Protein AF-A0A842TI30-F1 (afdb_monomer)

Nearest PDB structures (foldseek):
  2cfh-assembly1_C  TM=6.854E-01  e=1.212E-03  Homo sapiens
  7vo0-assembly1_H  TM=8.167E-01  e=9.517E-02  Streptomyces coelicolor A3(2)
  4rb2-assembly1_C  TM=7.728E-01  e=4.227E-01  Magnetospirillum gryphiswaldense MSR-1 v2
  5fd6-assembly2_C  TM=8.115E-01  e=6.223E-01  Rhizobium leguminosarum bv. viciae
  1ku9-assembly1_B  TM=4.915E-01  e=2.433E-01  Methanocaldococcus jannaschii

Secondary structure (DSSP,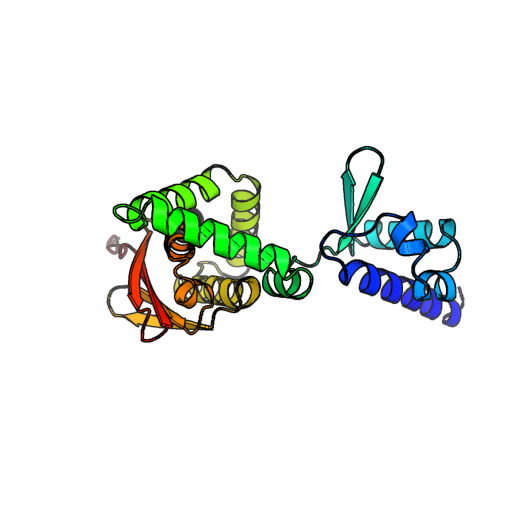 8-state):
--HHHHHHHHHHHHHHHHHHHH-TT-EEHHHHHTSHHHHHHT-SHHHHHHHHHHHHHTTSEEEEEETTEEEEEESSPPPHHHHHHH-HHHHHHHHHHHHHHHHHTTTTHHHHHHHHHHHHHHH-HHHHHHHHHHHHHHHHH-SS--HHHHHHHHHHHHHHHH--EEEEEEETTTEEEEEEES-HHHHTT-THHHHHHHHHHHHHHHHHHTS-EEEEEEEEETTTTEEEEEEEE--------

pLDDT: mean 86.3, std 11.48, range [35.22, 97.06]

Structure (mmCIF, N/CA/C/O backbone):
data_AF-A0A842TI30-F1
#
_entry.id   AF-A0A842TI30-F1
#
loop_
_atom_site.group_PDB
_atom_site.id
_atom_site.type_symbol
_atom_site.label_atom_id
_atom_site.label_alt_id
_atom_site.label_comp_id
_atom_site.label_asym_id
_atom_site.label_entity_id
_atom_site.label_seq_id
_atom_site.pdbx_PDB_ins_code
_atom_site.Cartn_x
_atom_site.Cartn_y
_atom_site.Cartn_z
_atom_site.occupancy
_atom_site.B_iso_or_equiv
_atom_site.auth_seq_id
_atom_site.auth_comp_id
_atom_site.auth_asym_id
_atom_site.auth_atom_id
_atom_site.pdbx_PDB_model_num
ATOM 1 N N . MET A 1 1 ? -34.322 15.553 24.702 1.00 50.91 1 MET A N 1
ATOM 2 C CA . MET A 1 1 ? -32.843 15.581 24.757 1.00 50.91 1 MET A CA 1
ATOM 3 C C . MET A 1 1 ? -32.436 17.029 24.600 1.00 50.91 1 MET A C 1
ATOM 5 O O . MET A 1 1 ? -32.850 17.622 23.614 1.00 50.91 1 MET A O 1
ATOM 9 N N . ASN A 1 2 ? -31.732 17.594 25.582 1.00 49.22 2 ASN A N 1
ATOM 10 C CA . ASN A 1 2 ? -31.226 18.966 25.505 1.00 49.22 2 ASN A CA 1
ATOM 11 C C . ASN A 1 2 ? -30.125 19.058 24.440 1.00 49.22 2 ASN A C 1
ATOM 13 O O . ASN A 1 2 ? -29.318 18.136 24.310 1.00 49.22 2 ASN A O 1
ATOM 17 N N . ASP A 1 3 ? -30.061 20.173 23.710 1.00 60.81 3 ASP A N 1
ATOM 18 C CA . ASP A 1 3 ? -29.031 20.408 22.683 1.00 60.81 3 ASP A CA 1
ATOM 19 C C . ASP A 1 3 ? -27.596 20.358 23.244 1.00 60.81 3 ASP A C 1
ATOM 21 O O . ASP A 1 3 ? -26.667 19.975 22.531 1.00 60.81 3 ASP A O 1
ATOM 25 N N . SER A 1 4 ? -27.416 20.648 24.539 1.00 63.34 4 SER A N 1
ATOM 26 C CA . SER A 1 4 ? -26.136 20.531 25.256 1.00 63.34 4 SER A CA 1
ATOM 27 C C . SER A 1 4 ? -25.644 19.088 25.424 1.00 63.34 4 SER A C 1
ATOM 29 O O . SER A 1 4 ? -24.444 18.826 25.399 1.00 63.34 4 SER A O 1
ATOM 31 N N . ASP A 1 5 ? -26.558 18.128 25.593 1.00 64.12 5 ASP A N 1
ATOM 32 C CA . ASP A 1 5 ? -26.194 16.713 25.761 1.00 64.12 5 ASP A CA 1
ATOM 33 C C . ASP A 1 5 ? -25.788 16.091 24.424 1.00 64.12 5 ASP A C 1
ATOM 35 O O . ASP A 1 5 ? -24.901 15.237 24.361 1.00 64.12 5 ASP A O 1
ATOM 39 N N . LYS A 1 6 ? -26.414 16.565 23.341 1.00 66.94 6 LYS A N 1
ATOM 40 C CA . LYS A 1 6 ? -26.138 16.130 21.971 1.00 66.94 6 LYS A CA 1
ATOM 41 C C . LYS A 1 6 ? -24.715 16.501 21.544 1.00 66.94 6 LYS A C 1
ATOM 43 O O . LYS A 1 6 ? -24.004 15.669 20.990 1.00 66.94 6 LYS A O 1
ATOM 48 N N . THR A 1 7 ? -24.275 17.708 21.898 1.00 78.88 7 THR A N 1
ATOM 49 C CA . THR A 1 7 ? -22.920 18.203 21.614 1.00 78.88 7 THR A CA 1
ATOM 50 C C . THR A 1 7 ? -21.851 17.421 22.384 1.00 78.88 7 THR A C 1
ATOM 52 O O . THR A 1 7 ? -20.832 17.040 21.811 1.00 78.88 7 THR A O 1
ATOM 55 N N . LEU A 1 8 ? -22.104 17.078 23.652 1.00 86.50 8 LEU A N 1
ATOM 56 C CA . LEU A 1 8 ? -21.160 16.298 24.460 1.00 86.50 8 LEU A CA 1
ATOM 57 C C . LEU A 1 8 ? -21.022 14.836 23.987 1.00 86.50 8 LEU A C 1
ATOM 59 O O . LEU A 1 8 ? -19.925 14.268 24.026 1.00 86.50 8 LEU A O 1
ATOM 63 N N . GLU A 1 9 ? -22.116 14.190 23.564 1.00 88.88 9 GLU A N 1
ATOM 64 C CA . GLU A 1 9 ? -22.047 12.838 22.986 1.00 88.88 9 GLU A CA 1
ATOM 65 C C . GLU A 1 9 ? -21.271 12.832 21.657 1.00 88.88 9 GLU A C 1
ATOM 67 O O . GLU A 1 9 ? -20.443 11.942 21.436 1.00 88.88 9 GLU A O 1
ATOM 72 N N . GLU A 1 10 ? -21.479 13.841 20.808 1.00 90.56 10 GLU A N 1
ATOM 73 C CA . GLU A 1 10 ? -20.739 14.020 19.553 1.00 90.56 10 GLU A CA 1
ATOM 74 C C . GLU A 1 10 ? -19.236 14.234 19.795 1.00 90.56 10 GLU A C 1
ATOM 76 O O . GLU A 1 10 ? -18.406 13.593 19.143 1.00 90.56 10 GLU A O 1
ATOM 81 N N . GLU A 1 11 ? -18.861 15.043 20.789 1.00 92.00 11 GLU A N 1
ATOM 82 C CA . GLU A 1 11 ? -17.459 15.230 21.179 1.00 92.00 11 GLU A CA 1
ATOM 83 C C . GLU A 1 11 ? -16.799 13.921 21.637 1.00 92.00 11 GLU A C 1
ATOM 85 O O . GLU A 1 11 ? -15.672 13.604 21.234 1.00 92.00 11 GLU A O 1
ATOM 90 N N . LYS A 1 12 ? -17.502 13.117 22.447 1.00 95.12 12 LYS A N 1
ATOM 91 C CA . LYS A 1 12 ? -17.006 11.808 22.907 1.00 95.12 12 LYS A CA 1
ATOM 92 C C . LYS A 1 12 ? -16.804 10.843 21.740 1.00 95.12 12 LYS A C 1
ATOM 94 O O . LYS A 1 12 ? -15.775 10.158 21.690 1.00 95.12 12 LYS A O 1
ATOM 99 N N . LEU A 1 13 ? -17.747 10.806 20.797 1.00 94.75 13 LEU A N 1
ATOM 100 C CA . LEU A 1 13 ? -17.639 10.011 19.571 1.00 94.75 13 LEU A CA 1
ATOM 101 C C . LEU A 1 13 ? -16.4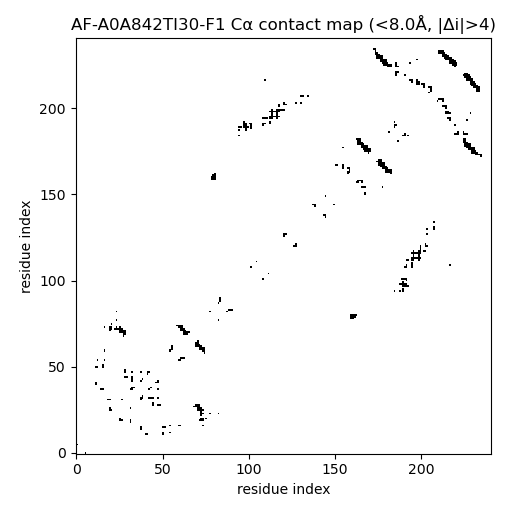33 10.438 18.730 1.00 94.75 13 LEU A C 1
ATOM 103 O O . LEU A 1 13 ? -15.638 9.586 18.323 1.00 94.75 13 LEU A O 1
ATOM 107 N N . GLU A 1 14 ? -16.249 11.741 18.521 1.00 94.25 14 GLU A N 1
ATOM 108 C CA . GLU A 1 14 ? -15.157 12.272 17.705 1.00 94.25 14 GLU A CA 1
ATOM 109 C C . GLU A 1 14 ? -13.785 12.017 18.349 1.00 94.25 14 GLU A C 1
ATOM 111 O O . GLU A 1 14 ? -12.836 11.602 17.674 1.00 94.25 14 GLU A O 1
ATOM 116 N N . ILE A 1 15 ? -13.661 12.178 19.671 1.00 95.06 15 ILE A N 1
ATOM 117 C CA . ILE A 1 15 ? -12.417 11.876 20.394 1.00 95.06 15 ILE A CA 1
ATOM 118 C C . ILE A 1 15 ? -12.076 10.385 20.304 1.00 95.06 15 ILE A C 1
ATOM 120 O O . ILE A 1 15 ? -10.915 10.032 20.052 1.00 95.06 15 ILE A O 1
ATOM 124 N N . LEU A 1 16 ? -13.064 9.503 20.473 1.00 95.38 16 LEU A N 1
ATOM 125 C CA . LEU A 1 16 ? -12.870 8.062 20.343 1.00 95.38 16 LEU A CA 1
ATOM 126 C C . LEU A 1 16 ? -12.454 7.679 18.919 1.00 95.38 16 LEU A C 1
ATOM 128 O O . LEU A 1 16 ? -11.468 6.958 18.738 1.00 95.38 16 LEU A O 1
ATOM 132 N N . LYS A 1 17 ? -13.151 8.213 17.909 1.00 93.44 17 LYS A N 1
ATOM 133 C CA . LYS A 1 17 ? -12.849 8.003 16.488 1.00 93.44 17 LYS A CA 1
ATOM 134 C C . LYS A 1 17 ? -11.420 8.427 16.162 1.00 93.44 17 LYS A C 1
ATOM 136 O O . LYS A 1 17 ? -10.636 7.607 15.680 1.00 93.44 17 LYS A O 1
ATOM 141 N N . ARG A 1 18 ? -11.032 9.661 16.507 1.00 91.25 18 ARG A N 1
ATOM 142 C CA . ARG A 1 18 ? -9.660 10.164 16.311 1.00 91.25 18 ARG A CA 1
ATOM 143 C C . ARG A 1 18 ? -8.620 9.314 17.024 1.00 91.25 18 ARG A C 1
ATOM 145 O O . ARG A 1 18 ? -7.514 9.150 16.517 1.00 91.25 18 ARG A O 1
ATOM 152 N N . THR A 1 19 ? -8.948 8.777 18.196 1.00 93.31 19 THR A N 1
ATOM 153 C CA . THR A 1 19 ? -8.031 7.917 18.949 1.00 93.31 19 THR A CA 1
ATOM 154 C C . THR A 1 19 ? -7.819 6.583 18.238 1.00 93.31 19 THR A C 1
ATOM 156 O O . THR A 1 19 ? -6.674 6.195 18.018 1.00 93.31 19 THR A O 1
ATOM 159 N N . ILE A 1 20 ? -8.889 5.927 17.779 1.00 92.00 20 ILE A N 1
ATOM 160 C CA . ILE A 1 20 ? -8.796 4.682 16.998 1.00 92.00 20 ILE A CA 1
ATOM 161 C C . ILE A 1 20 ? -8.034 4.909 15.678 1.00 92.00 20 ILE A C 1
ATOM 163 O O . ILE A 1 20 ? -7.251 4.060 15.256 1.00 92.00 20 ILE A O 1
ATOM 167 N N . GLU A 1 21 ? -8.188 6.075 15.047 1.00 87.62 21 GLU A N 1
ATOM 168 C CA . GLU A 1 21 ? -7.477 6.455 13.815 1.00 87.62 21 GLU A CA 1
ATOM 169 C C . GLU A 1 21 ? -5.959 6.632 13.965 1.00 87.62 21 GLU A C 1
ATOM 171 O O . GLU A 1 21 ? -5.225 6.610 12.965 1.00 87.62 21 GLU A O 1
ATOM 176 N N . LYS A 1 22 ? -5.463 6.812 15.193 1.00 83.75 22 LYS A N 1
ATOM 177 C CA . LYS A 1 22 ? -4.024 6.948 15.447 1.00 83.75 22 LYS A CA 1
ATOM 178 C C . LYS A 1 22 ? -3.273 5.635 15.289 1.00 83.75 22 LYS A C 1
ATOM 180 O O . LYS A 1 22 ? -2.107 5.696 14.932 1.00 83.75 22 LYS A O 1
ATOM 185 N N . ARG A 1 23 ? -3.914 4.479 15.499 1.00 83.88 23 ARG A N 1
ATOM 186 C CA . ARG A 1 23 ? -3.254 3.169 15.419 1.00 83.88 23 ARG A CA 1
ATOM 187 C C . ARG A 1 23 ? -3.796 2.354 14.242 1.00 83.88 23 ARG A C 1
ATOM 189 O O . ARG A 1 23 ? -4.891 1.803 14.340 1.00 83.88 23 ARG A O 1
ATOM 196 N N . PRO A 1 24 ? -3.028 2.205 13.149 1.00 73.50 24 PRO A N 1
ATOM 197 C CA . PRO A 1 24 ? -3.452 1.470 11.956 1.00 73.50 24 PRO A CA 1
ATOM 198 C C . PRO A 1 24 ? -3.848 0.015 12.228 1.00 73.50 24 PRO A C 1
ATOM 200 O O . PRO A 1 24 ? -4.749 -0.512 11.584 1.00 73.50 24 PRO A O 1
ATOM 203 N N . LEU A 1 25 ? -3.188 -0.625 13.198 1.00 81.69 25 LEU A N 1
ATOM 204 C CA . LEU A 1 25 ? -3.442 -2.015 13.595 1.00 81.69 25 LEU A CA 1
ATOM 205 C C . LEU A 1 25 ? -4.663 -2.166 14.519 1.00 81.69 25 LEU A C 1
ATOM 207 O O . LEU A 1 25 ? -5.085 -3.283 14.808 1.00 81.69 25 LEU A O 1
ATOM 211 N N . GLY A 1 26 ? -5.250 -1.046 14.942 1.00 88.88 26 GLY A N 1
ATOM 212 C CA . GLY A 1 26 ? -6.404 -0.989 15.821 1.00 88.88 26 GLY A CA 1
ATOM 213 C C . GLY A 1 26 ? -6.091 -1.203 17.297 1.00 88.88 26 GLY A C 1
ATOM 214 O O . GLY A 1 26 ? -4.947 -1.408 17.703 1.00 88.88 26 GLY A O 1
ATOM 215 N N . TYR A 1 27 ? -7.147 -1.127 18.099 1.00 94.12 27 TYR A N 1
ATOM 216 C CA . TYR A 1 27 ? -7.115 -1.314 19.546 1.00 94.12 27 TYR A CA 1
ATOM 217 C C . TYR A 1 27 ? -8.115 -2.384 19.964 1.00 94.12 27 TYR A C 1
ATOM 219 O O . TYR A 1 27 ? -9.209 -2.481 19.407 1.00 94.12 27 TYR A O 1
ATOM 227 N N . THR A 1 28 ? -7.785 -3.149 20.995 1.00 95.31 28 THR A N 1
ATOM 228 C CA . THR A 1 28 ? -8.783 -3.872 21.783 1.00 95.31 28 THR A CA 1
ATOM 229 C C . THR A 1 28 ? -9.605 -2.896 22.625 1.00 95.31 28 THR A C 1
ATOM 231 O O . THR A 1 28 ? -9.177 -1.775 22.908 1.00 95.31 28 THR A O 1
ATOM 234 N N . LEU A 1 29 ? -10.780 -3.338 23.095 1.00 95.31 29 LEU A N 1
ATOM 235 C CA . LEU A 1 29 ? -11.606 -2.546 24.017 1.00 95.31 29 LEU A CA 1
ATOM 236 C C . LEU A 1 29 ? -10.825 -2.152 25.280 1.00 95.31 29 LEU A C 1
ATOM 238 O O . LEU A 1 29 ? -10.984 -1.038 25.771 1.00 95.31 29 LEU A O 1
ATOM 242 N N . LYS A 1 30 ? -9.996 -3.062 25.806 1.00 94.62 30 LYS A N 1
ATOM 243 C CA . LYS A 1 30 ? -9.168 -2.795 26.983 1.00 94.62 30 LYS A CA 1
ATOM 244 C C . LYS A 1 30 ? -8.167 -1.682 26.685 1.00 94.62 30 LYS A C 1
ATOM 246 O O . LYS A 1 30 ? -8.216 -0.658 27.348 1.00 94.62 30 LYS A O 1
ATOM 251 N N . GLU A 1 31 ? -7.352 -1.846 25.644 1.00 95.12 31 GLU A N 1
ATOM 252 C CA . GLU A 1 31 ? -6.309 -0.871 25.314 1.00 95.12 31 GLU A CA 1
ATOM 253 C C . GLU A 1 31 ? -6.872 0.530 25.068 1.00 95.12 31 GLU A C 1
ATOM 255 O O . GLU A 1 31 ? -6.313 1.488 25.582 1.00 95.12 31 GLU A O 1
ATOM 260 N N . VAL A 1 32 ? -7.975 0.668 24.320 1.00 95.88 32 VAL A N 1
ATOM 261 C CA . VAL A 1 32 ? -8.548 1.999 24.056 1.00 95.88 32 VAL A CA 1
ATOM 262 C C . VAL A 1 32 ? -9.162 2.623 25.310 1.00 95.88 32 VAL A C 1
ATOM 264 O O . VAL A 1 32 ? -9.040 3.828 25.499 1.00 95.88 32 VAL A O 1
ATOM 267 N N . SER A 1 33 ? -9.777 1.819 26.186 1.00 95.50 33 SER A N 1
ATOM 268 C CA . SER A 1 33 ? -10.372 2.315 27.439 1.00 95.50 33 SER A CA 1
ATOM 269 C C . SER A 1 33 ? -9.320 2.731 28.465 1.00 95.50 33 SER A C 1
ATOM 271 O O . SER A 1 33 ? -9.594 3.575 29.310 1.00 95.50 33 SER A O 1
ATOM 273 N N . ASP A 1 34 ? -8.131 2.132 28.399 1.00 95.94 34 ASP A N 1
ATOM 274 C CA . ASP A 1 34 ? -7.037 2.398 29.331 1.00 95.94 34 ASP A CA 1
ATOM 275 C C . ASP A 1 34 ? -6.203 3.635 28.906 1.00 95.94 34 ASP A C 1
ATOM 277 O O . ASP A 1 34 ? -5.335 4.077 29.657 1.00 95.94 34 ASP A O 1
ATOM 281 N N . ILE A 1 35 ? -6.474 4.244 27.737 1.00 95.25 35 ILE A N 1
ATOM 282 C CA . ILE A 1 35 ? -5.838 5.505 27.311 1.00 95.25 35 ILE A CA 1
ATOM 283 C C . ILE A 1 35 ? -6.294 6.641 28.246 1.00 95.25 35 ILE A C 1
ATOM 285 O O . ILE A 1 35 ? -7.501 6.879 28.320 1.00 95.25 35 ILE A O 1
ATOM 289 N N . PRO A 1 36 ? -5.378 7.410 28.878 1.00 94.44 36 PRO A N 1
ATOM 290 C CA . PRO A 1 36 ? -5.730 8.434 29.871 1.00 94.44 36 PRO A CA 1
ATOM 291 C C . PRO A 1 36 ? -6.816 9.404 29.398 1.00 94.44 36 PRO A C 1
ATOM 293 O O . PRO A 1 36 ? -7.863 9.515 30.025 1.00 94.44 36 PRO A O 1
ATOM 296 N N . LYS A 1 37 ? -6.646 9.974 28.197 1.00 93.25 37 LYS A N 1
ATOM 297 C CA . LYS A 1 37 ? -7.630 10.884 27.595 1.00 93.25 37 LYS A CA 1
ATOM 298 C C . LYS A 1 37 ? -9.008 10.240 27.390 1.00 93.25 37 LYS A C 1
ATOM 300 O O . LYS A 1 37 ? -10.026 10.894 27.565 1.00 93.25 37 LYS A O 1
ATOM 305 N N . ILE A 1 38 ? -9.066 8.962 27.009 1.00 96.12 38 ILE A N 1
ATOM 306 C CA . ILE A 1 38 ? -10.345 8.254 26.837 1.00 96.12 38 ILE A CA 1
ATOM 307 C C . ILE A 1 38 ? -10.998 8.008 28.194 1.00 96.12 38 ILE A C 1
ATOM 309 O O . ILE A 1 38 ? -12.197 8.232 28.346 1.00 96.12 38 ILE A O 1
ATOM 313 N N . LYS A 1 39 ? -10.208 7.584 29.179 1.00 94.19 39 LYS A N 1
ATOM 314 C CA . LYS A 1 39 ? -10.683 7.318 30.534 1.00 94.19 39 LYS A CA 1
ATOM 315 C C . LYS A 1 39 ? -11.228 8.580 31.206 1.00 94.19 39 LYS A C 1
ATOM 317 O O . LYS A 1 39 ? -12.270 8.508 31.844 1.00 94.19 39 LYS A O 1
ATOM 322 N N . GLU A 1 40 ? -10.571 9.722 31.019 1.00 93.50 40 GLU A N 1
ATOM 323 C CA . GLU A 1 40 ? -10.997 11.017 31.563 1.00 93.50 40 GLU A CA 1
ATOM 324 C C . GLU A 1 40 ? -12.238 11.573 30.854 1.00 93.50 40 GLU A C 1
ATOM 326 O O . GLU A 1 40 ? -13.159 12.046 31.511 1.00 93.50 40 GLU A O 1
ATOM 331 N N . THR A 1 41 ? -12.302 11.498 29.518 1.00 92.88 41 THR A N 1
ATOM 332 C CA . THR A 1 41 ? -13.395 12.131 28.758 1.00 92.88 41 THR A CA 1
ATOM 333 C C . THR A 1 41 ? -14.632 11.241 28.597 1.00 92.88 41 THR A C 1
ATOM 335 O O . THR A 1 41 ? -15.762 11.726 28.628 1.00 92.88 41 THR A O 1
ATOM 338 N N . ILE A 1 42 ? -14.449 9.934 28.390 1.00 94.38 42 ILE A N 1
ATOM 339 C CA . ILE A 1 42 ? -15.540 8.986 28.100 1.00 94.38 42 ILE A CA 1
ATOM 340 C C . ILE A 1 42 ? -15.902 8.163 29.340 1.00 94.38 42 ILE A C 1
ATOM 342 O O . ILE A 1 42 ? -17.069 7.810 29.526 1.00 94.38 42 ILE A O 1
ATOM 346 N N . GLY A 1 43 ? -14.926 7.873 30.202 1.00 93.06 43 GLY A N 1
ATOM 347 C CA . GLY A 1 43 ? -15.136 7.158 31.456 1.00 93.06 43 GLY A CA 1
ATOM 348 C C . GLY A 1 43 ? -14.873 5.658 31.349 1.00 93.06 43 GLY A C 1
ATOM 349 O O . GLY A 1 43 ? -13.806 5.207 30.934 1.00 93.06 43 GLY A O 1
ATOM 350 N N . THR A 1 44 ? -15.842 4.858 31.797 1.00 94.31 44 THR A N 1
ATOM 351 C CA . THR A 1 44 ? -15.655 3.414 32.003 1.00 94.31 44 THR A CA 1
ATOM 352 C C . THR A 1 44 ? -15.554 2.622 30.698 1.00 94.31 44 THR A C 1
ATOM 354 O O . THR A 1 44 ? -16.070 3.017 29.651 1.00 94.31 44 THR A O 1
ATOM 357 N N . ARG A 1 45 ? -14.997 1.407 30.782 1.00 94.69 45 ARG A N 1
ATOM 358 C CA . ARG A 1 45 ? -14.952 0.446 29.667 1.00 94.69 45 ARG A CA 1
ATOM 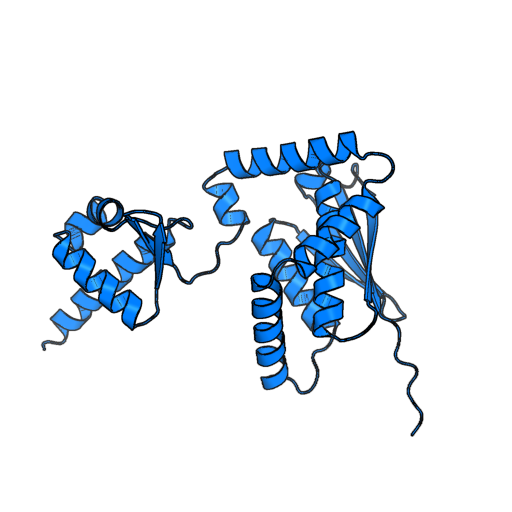359 C C . ARG A 1 45 ? -16.336 0.134 29.075 1.00 94.69 45 ARG A C 1
ATOM 361 O O . ARG A 1 45 ? -16.441 -0.110 27.874 1.00 94.69 45 ARG A O 1
ATOM 368 N N . ASN A 1 46 ? -17.393 0.143 29.890 1.00 96.06 46 ASN A N 1
ATOM 369 C CA . ASN A 1 46 ? -18.766 -0.074 29.419 1.00 96.06 46 ASN A CA 1
ATOM 370 C C . ASN A 1 46 ? -19.258 1.114 28.588 1.00 96.06 46 ASN A C 1
ATOM 372 O O . ASN A 1 46 ? -19.822 0.921 27.512 1.00 96.06 46 ASN A O 1
ATOM 376 N N . THR A 1 47 ? -18.968 2.334 29.042 1.00 94.94 47 THR A N 1
ATOM 377 C CA . THR A 1 47 ? -19.281 3.559 28.303 1.00 94.94 47 THR A CA 1
ATOM 378 C C . THR A 1 47 ? -18.524 3.605 26.976 1.00 94.94 47 THR A C 1
ATOM 380 O O . THR A 1 47 ? -19.126 3.826 25.929 1.00 94.94 47 THR A O 1
ATOM 383 N N . VAL A 1 48 ? -17.226 3.285 26.984 1.00 96.44 48 VAL A N 1
ATOM 384 C CA . VAL A 1 48 ? -16.419 3.175 25.757 1.00 96.44 48 VAL A CA 1
ATOM 385 C C . VAL A 1 48 ? -17.005 2.131 24.800 1.00 96.44 48 VAL A C 1
ATOM 387 O O . VAL A 1 48 ? -17.116 2.396 23.606 1.00 96.44 48 VAL A O 1
ATOM 390 N N . ARG A 1 49 ? -17.457 0.971 25.302 1.00 96.75 49 ARG A N 1
ATOM 391 C CA . ARG A 1 49 ? -18.128 -0.052 24.480 1.00 96.75 49 ARG A CA 1
ATOM 392 C C . ARG A 1 49 ? -19.397 0.483 23.807 1.00 96.75 49 ARG A C 1
ATOM 394 O O . ARG A 1 49 ? -19.583 0.205 22.626 1.00 96.75 49 ARG A O 1
ATOM 401 N N . LYS A 1 50 ? -20.234 1.252 24.519 1.00 96.88 50 LYS A N 1
ATOM 402 C CA . LYS A 1 50 ? -21.432 1.902 23.946 1.00 96.88 50 LYS A CA 1
ATOM 403 C C . LYS A 1 50 ? -21.044 2.773 22.746 1.00 96.88 50 LYS A C 1
ATOM 405 O O . LYS A 1 50 ? -21.576 2.574 21.660 1.00 96.88 50 LYS A O 1
ATOM 410 N N . TYR A 1 51 ? -20.076 3.674 22.916 1.00 96.69 51 TYR A N 1
ATOM 411 C CA . TYR A 1 51 ? -19.645 4.576 21.840 1.00 96.69 51 TYR A CA 1
ATOM 412 C C . TYR A 1 51 ? -18.951 3.851 20.678 1.00 96.69 51 TYR A C 1
ATOM 414 O O . TYR A 1 51 ? -19.145 4.222 19.525 1.00 96.69 51 TYR A O 1
ATOM 422 N N . ILE A 1 52 ? -18.203 2.774 20.943 1.00 96.31 52 ILE A N 1
ATOM 423 C CA . ILE A 1 52 ? -17.663 1.908 19.884 1.00 96.31 52 ILE A CA 1
ATOM 424 C C . ILE A 1 52 ? -18.788 1.294 19.047 1.00 96.31 52 ILE A C 1
ATOM 426 O O . ILE A 1 52 ? -18.668 1.258 17.825 1.00 96.31 52 ILE A O 1
ATOM 430 N N . ASN A 1 53 ? -19.859 0.807 19.678 1.00 96.06 53 ASN A N 1
ATOM 431 C CA . ASN A 1 53 ? -20.991 0.234 18.950 1.00 96.06 53 ASN A CA 1
ATOM 432 C C . ASN A 1 53 ? -21.674 1.293 18.079 1.00 96.06 53 ASN A C 1
ATOM 434 O O . ASN A 1 53 ? -21.868 1.043 16.898 1.00 96.06 53 ASN A O 1
ATOM 438 N N . ILE A 1 54 ? -21.892 2.503 18.604 1.00 95.69 54 ILE A N 1
ATOM 439 C CA . ILE A 1 54 ? -22.432 3.623 17.816 1.00 95.69 54 ILE A CA 1
ATOM 440 C C . ILE A 1 54 ? -21.554 3.901 16.584 1.00 95.69 54 ILE A C 1
ATOM 442 O O . ILE A 1 54 ? -22.066 3.977 15.471 1.00 95.69 54 ILE A O 1
ATOM 446 N N . LEU A 1 55 ? -20.226 3.977 16.743 1.00 94.69 55 LEU A N 1
ATOM 447 C CA . LEU A 1 55 ? -19.308 4.184 15.613 1.00 94.69 55 LEU A CA 1
ATOM 448 C C . LEU A 1 55 ? -19.286 3.003 14.626 1.00 94.69 55 LEU A C 1
ATOM 450 O O . LEU A 1 55 ? -18.996 3.195 13.443 1.00 94.69 55 LEU A O 1
ATOM 454 N N . LEU A 1 56 ? -19.531 1.772 15.085 1.00 94.56 56 LEU A N 1
ATOM 455 C CA . LEU A 1 56 ? -19.663 0.605 14.208 1.00 94.56 56 LEU A CA 1
ATOM 456 C C . LEU A 1 56 ? -20.957 0.676 13.394 1.00 94.56 56 LEU A C 1
ATOM 458 O O . LEU A 1 56 ? -20.903 0.450 12.185 1.00 94.56 56 LEU A O 1
ATOM 462 N N . ASP A 1 57 ? -22.066 1.036 14.039 1.00 93.88 57 ASP A N 1
ATOM 463 C CA . ASP A 1 57 ? -23.399 1.135 13.439 1.00 93.88 57 ASP A CA 1
ATOM 464 C C . ASP A 1 57 ? -23.467 2.285 12.424 1.00 93.88 57 ASP A C 1
ATOM 466 O O . ASP A 1 57 ? -23.948 2.107 11.308 1.00 93.88 57 ASP A O 1
ATOM 470 N N . GLN A 1 58 ? -22.861 3.432 12.751 1.00 92.00 58 GLN A N 1
ATOM 471 C CA . GLN A 1 58 ? -22.642 4.547 11.818 1.00 92.00 58 GLN A CA 1
ATOM 472 C C . GLN A 1 58 ? -21.656 4.195 10.697 1.00 92.00 58 GLN A C 1
ATOM 474 O O . GLN A 1 58 ? -21.515 4.915 9.711 1.00 92.00 58 GLN A O 1
ATOM 479 N N . GLY A 1 59 ? -20.924 3.090 10.843 1.00 87.75 59 GLY A N 1
ATOM 480 C CA . GLY A 1 59 ? -19.919 2.695 9.883 1.00 87.75 59 GLY A CA 1
ATOM 481 C C . GLY A 1 59 ? -18.731 3.659 9.824 1.00 87.75 59 GLY A C 1
ATOM 482 O O . GLY A 1 59 ? -18.132 3.804 8.763 1.00 87.75 59 GLY A O 1
ATOM 483 N N . GLU A 1 60 ? -18.341 4.264 10.933 1.00 89.44 60 GLU A N 1
ATOM 484 C CA . GLU A 1 60 ? -17.147 5.109 11.039 1.00 89.44 60 GLU A CA 1
ATOM 485 C C . GLU A 1 60 ? -15.883 4.274 11.315 1.00 89.44 60 GLU A C 1
ATOM 487 O O . GLU A 1 60 ? -14.774 4.590 10.869 1.00 89.44 60 GLU A O 1
ATOM 492 N N . ILE A 1 61 ? -16.052 3.131 11.987 1.00 93.00 61 ILE A N 1
ATOM 493 C CA . ILE A 1 61 ? -14.981 2.170 12.279 1.00 93.00 61 ILE A CA 1
ATOM 494 C C . ILE A 1 61 ? -15.341 0.761 11.785 1.00 93.00 61 ILE A C 1
ATOM 496 O O . ILE A 1 61 ? -16.454 0.482 11.340 1.00 93.00 61 ILE A O 1
ATOM 500 N N . LYS A 1 62 ? -14.361 -0.143 11.802 1.00 92.50 62 LYS A N 1
ATOM 501 C CA . LYS A 1 62 ? -14.525 -1.578 11.536 1.00 92.50 62 LYS A CA 1
ATOM 502 C C . LYS A 1 62 ? -13.999 -2.372 12.715 1.00 92.50 62 LYS A C 1
ATOM 504 O O . LYS A 1 62 ? -13.169 -1.892 13.482 1.00 92.50 62 LYS A O 1
ATOM 509 N N . SER A 1 63 ? -14.449 -3.616 12.818 1.00 93.69 63 SER A N 1
ATOM 510 C CA . SER A 1 63 ? -13.895 -4.553 13.785 1.00 93.69 63 SER A CA 1
ATOM 511 C C . SER A 1 63 ? -13.486 -5.864 13.133 1.00 93.69 63 SER A C 1
ATOM 513 O O . SER A 1 63 ? -14.060 -6.270 12.122 1.00 93.69 63 SER A O 1
ATOM 515 N N . ARG A 1 64 ? -12.473 -6.516 13.705 1.00 91.62 64 ARG A N 1
ATOM 516 C CA . ARG A 1 64 ? -12.042 -7.864 13.325 1.00 91.62 64 ARG A CA 1
ATOM 517 C C . ARG A 1 64 ? -11.774 -8.678 14.579 1.00 91.62 64 ARG A C 1
ATOM 519 O O . ARG A 1 64 ? -11.154 -8.196 15.525 1.00 91.62 64 ARG A O 1
ATOM 526 N N . LYS A 1 65 ? -12.236 -9.926 14.571 1.00 92.00 65 LYS A N 1
ATOM 527 C CA . LYS A 1 65 ? -11.906 -10.899 15.610 1.00 92.00 65 LYS A CA 1
ATOM 528 C C . LYS A 1 65 ? -10.540 -11.519 15.302 1.00 92.00 65 LYS A C 1
ATOM 530 O O . LYS A 1 65 ? -10.319 -11.977 14.182 1.00 92.00 65 LYS A O 1
ATOM 535 N N . ILE A 1 66 ? -9.640 -11.508 16.281 1.00 87.50 66 ILE A N 1
ATOM 536 C CA . ILE A 1 66 ? -8.339 -12.184 16.245 1.00 87.50 66 ILE A CA 1
ATOM 537 C C . ILE A 1 66 ? -8.243 -13.031 17.516 1.00 87.50 66 ILE A C 1
ATOM 539 O O . ILE A 1 66 ? -8.088 -12.500 18.617 1.00 87.50 66 ILE A O 1
ATOM 543 N N . GLY A 1 67 ? -8.403 -14.349 17.369 1.00 89.75 67 GLY A N 1
ATOM 544 C CA . GLY A 1 67 ? -8.519 -15.267 18.504 1.00 89.75 67 GLY A CA 1
ATOM 545 C C . GLY A 1 67 ? -9.689 -14.891 19.422 1.00 89.75 67 GLY A C 1
ATOM 546 O O . GLY A 1 67 ? -10.827 -14.743 18.967 1.00 89.75 67 GLY A O 1
ATOM 547 N N . ALA A 1 68 ? -9.400 -14.704 20.711 1.00 90.25 68 ALA A N 1
ATOM 548 C CA . ALA A 1 68 ? -10.376 -14.271 21.714 1.00 90.25 68 ALA A CA 1
ATOM 549 C C . ALA A 1 68 ? -10.645 -12.752 21.708 1.00 90.25 68 ALA A C 1
ATOM 551 O O . ALA A 1 68 ? -11.601 -12.291 22.332 1.00 90.25 68 ALA A O 1
ATOM 552 N N . TYR A 1 69 ? -9.829 -11.960 21.006 1.00 90.00 69 TYR A N 1
ATOM 553 C CA . TYR A 1 69 ? -9.909 -10.503 21.038 1.00 90.00 69 TYR A CA 1
ATOM 554 C C . TYR A 1 69 ? -10.677 -9.941 19.842 1.00 90.00 69 TYR A C 1
ATOM 556 O O . TYR A 1 69 ? -10.647 -10.478 18.733 1.00 90.00 69 TYR A O 1
ATOM 564 N N . LYS A 1 70 ? -11.343 -8.806 20.061 1.00 94.38 70 LYS A N 1
ATOM 565 C CA . LYS A 1 70 ? -11.936 -7.979 19.008 1.00 94.38 70 LYS A CA 1
ATOM 566 C C . LYS A 1 70 ? -11.130 -6.690 18.910 1.00 94.38 70 LYS A C 1
ATOM 568 O O . LYS A 1 70 ? -11.059 -5.939 19.884 1.00 94.38 70 LYS A O 1
ATOM 573 N N . LEU A 1 71 ? -10.509 -6.472 17.755 1.00 94.25 71 LEU A N 1
ATOM 574 C CA . LEU A 1 71 ? -9.819 -5.232 17.431 1.00 94.25 71 LEU A CA 1
ATOM 575 C C . LEU A 1 71 ? -10.782 -4.284 16.724 1.00 94.25 71 LEU A C 1
ATOM 577 O O . LEU A 1 71 ? -11.598 -4.714 15.906 1.00 94.25 71 LEU A O 1
ATOM 581 N N . TYR A 1 72 ? -10.668 -3.002 17.048 1.00 93.81 72 TYR A N 1
ATOM 582 C CA . TYR A 1 72 ? -11.396 -1.902 16.432 1.00 93.81 72 TYR A CA 1
ATOM 583 C C . TYR A 1 72 ? -10.403 -1.026 15.688 1.00 93.81 72 TYR A C 1
ATOM 585 O O . TYR A 1 72 ? -9.393 -0.602 16.251 1.00 93.81 72 TYR A O 1
ATOM 593 N N . HIS A 1 73 ? -10.672 -0.781 14.415 1.00 90.88 73 HIS A N 1
ATOM 594 C CA . HIS A 1 73 ? -9.773 -0.052 13.534 1.00 90.88 73 HIS A CA 1
ATOM 595 C C . HIS A 1 73 ? -10.562 0.956 12.712 1.00 90.88 73 HIS A C 1
ATOM 597 O O . HIS A 1 73 ? -11.747 0.771 12.423 1.00 90.88 73 HIS A O 1
ATOM 603 N N . SER A 1 74 ? -9.884 2.024 12.307 1.00 84.56 74 SER A N 1
ATOM 604 C CA . SER A 1 74 ? -10.477 2.996 11.400 1.00 84.56 74 SER A CA 1
ATOM 605 C C . SER A 1 74 ? -10.843 2.348 10.062 1.00 84.56 74 SER A C 1
ATOM 607 O O . SER A 1 74 ? -10.161 1.439 9.580 1.00 84.56 74 SER A O 1
ATOM 609 N N . LYS A 1 75 ? -11.909 2.846 9.424 1.00 78.19 75 LYS A N 1
ATOM 610 C CA . LYS A 1 75 ? -12.165 2.568 8.004 1.00 78.19 75 LYS A CA 1
ATOM 611 C C . LYS A 1 75 ? -11.189 3.284 7.078 1.00 78.19 75 LYS A C 1
ATOM 613 O O . LYS A 1 75 ? -11.068 2.877 5.920 1.00 78.19 75 LYS A O 1
ATOM 618 N N . LYS A 1 76 ? -10.504 4.326 7.565 1.00 74.94 76 LYS A N 1
ATOM 619 C CA . LYS A 1 76 ? -9.501 5.049 6.789 1.00 74.94 76 LYS A CA 1
ATOM 620 C C . LYS A 1 76 ? -8.424 4.075 6.344 1.00 74.94 76 LYS A C 1
ATOM 622 O O . LYS A 1 76 ? -7.950 3.223 7.096 1.00 74.94 76 LYS A O 1
ATOM 627 N N . ARG A 1 77 ? -8.055 4.206 5.077 1.00 68.25 77 ARG A N 1
ATOM 628 C CA . ARG A 1 77 ? -7.014 3.394 4.470 1.00 68.25 77 ARG A CA 1
ATOM 629 C C . ARG A 1 77 ? -5.711 3.564 5.256 1.00 68.25 77 ARG A C 1
ATOM 631 O O . ARG A 1 77 ? -5.275 4.686 5.496 1.00 68.25 77 ARG A O 1
ATOM 638 N N . ILE A 1 78 ? -5.070 2.447 5.597 1.00 72.94 78 ILE A N 1
ATOM 639 C CA . ILE A 1 78 ? -3.698 2.462 6.109 1.00 72.94 78 ILE A CA 1
ATOM 640 C C . ILE A 1 78 ? -2.790 2.931 4.972 1.00 72.94 78 ILE A C 1
ATOM 642 O O . ILE A 1 78 ? -2.727 2.296 3.918 1.00 72.94 78 ILE A O 1
ATOM 646 N N . ILE A 1 79 ? -2.131 4.066 5.184 1.00 77.88 79 ILE A N 1
ATOM 647 C CA . ILE A 1 79 ? -1.146 4.626 4.262 1.00 77.88 79 ILE A CA 1
ATOM 648 C C . ILE A 1 79 ? 0.221 4.094 4.688 1.00 77.88 79 ILE A C 1
ATOM 650 O O . ILE A 1 79 ? 0.627 4.305 5.834 1.00 77.88 79 ILE A O 1
ATOM 654 N N . MET A 1 80 ? 0.929 3.417 3.783 1.00 78.88 80 MET A N 1
ATOM 655 C CA . MET A 1 80 ? 2.216 2.782 4.098 1.00 78.88 80 MET A CA 1
ATOM 656 C C . MET A 1 80 ? 3.257 3.795 4.604 1.00 78.88 80 MET A C 1
ATOM 658 O O . MET A 1 80 ? 3.937 3.506 5.581 1.00 78.88 80 MET A O 1
ATOM 662 N N . LYS A 1 81 ? 3.279 5.029 4.080 1.00 79.38 81 LYS A N 1
ATOM 663 C CA . LYS A 1 81 ? 4.106 6.132 4.601 1.00 79.38 81 LYS A CA 1
ATOM 664 C C . LYS A 1 81 ? 3.852 6.415 6.085 1.00 79.38 81 LYS A C 1
ATOM 666 O O . LYS A 1 81 ? 4.796 6.572 6.856 1.00 79.38 81 LYS A O 1
ATOM 671 N N . LYS A 1 82 ? 2.583 6.448 6.512 1.00 79.38 82 LYS A N 1
ATOM 672 C CA . LYS A 1 82 ? 2.221 6.633 7.930 1.00 79.38 82 LYS A CA 1
ATOM 673 C C . LYS A 1 82 ? 2.681 5.433 8.759 1.00 79.38 82 LYS A C 1
ATOM 675 O O . LYS A 1 82 ? 3.259 5.627 9.822 1.00 79.38 82 LYS A O 1
ATOM 680 N N . LEU A 1 83 ? 2.484 4.222 8.239 1.00 81.62 83 LEU A N 1
ATOM 681 C CA . LEU A 1 83 ? 2.899 2.989 8.903 1.00 81.62 83 LEU A CA 1
ATOM 682 C C . LEU A 1 83 ? 4.424 2.913 9.075 1.00 81.62 83 LEU A C 1
ATOM 684 O O . LEU A 1 83 ? 4.892 2.577 10.151 1.00 81.62 83 LEU A O 1
ATOM 688 N N . PHE A 1 84 ? 5.203 3.280 8.059 1.00 84.19 84 PHE A N 1
ATOM 689 C CA . PHE A 1 84 ? 6.664 3.330 8.130 1.00 84.19 84 PHE A CA 1
ATOM 690 C C . PHE A 1 84 ? 7.181 4.403 9.085 1.00 84.19 84 PHE A C 1
ATOM 692 O O . PHE A 1 84 ? 8.207 4.195 9.725 1.00 84.19 84 PHE A O 1
ATOM 699 N N . ARG A 1 85 ? 6.471 5.529 9.215 1.00 82.81 85 ARG A N 1
ATOM 700 C CA . ARG A 1 85 ? 6.795 6.554 10.212 1.00 82.81 85 ARG A CA 1
ATOM 701 C C . ARG A 1 85 ? 6.523 6.073 11.639 1.00 82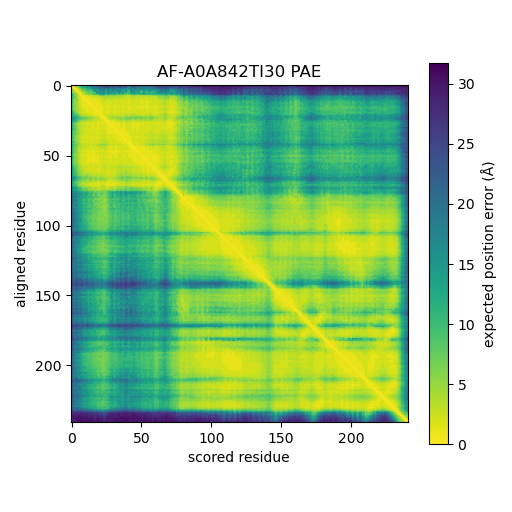.81 85 ARG A C 1
ATOM 703 O O . ARG A 1 85 ? 7.308 6.361 12.530 1.00 82.81 85 ARG A O 1
ATOM 710 N N . GLU A 1 86 ? 5.414 5.369 11.856 1.00 81.44 86 GLU A N 1
ATOM 711 C CA . GLU A 1 86 ? 5.033 4.845 13.178 1.00 81.44 86 GLU A CA 1
ATOM 712 C C . GLU A 1 86 ? 5.821 3.590 13.570 1.00 81.44 86 GLU A C 1
ATOM 714 O O . GLU A 1 86 ? 6.075 3.365 14.750 1.00 81.44 86 GLU A O 1
ATOM 719 N N . TYR A 1 87 ? 6.241 2.798 12.583 1.00 85.44 87 TYR A N 1
ATOM 720 C CA . TYR A 1 87 ? 6.993 1.559 12.762 1.00 85.44 87 TYR A CA 1
ATOM 721 C C . TYR A 1 87 ? 8.231 1.539 11.845 1.00 85.44 87 TYR A C 1
ATOM 723 O O . TYR A 1 87 ? 8.255 0.800 10.854 1.00 85.44 87 TYR A O 1
ATOM 731 N N . PRO A 1 88 ? 9.288 2.318 12.147 1.00 86.94 88 PRO A N 1
ATOM 732 C CA . PRO A 1 88 ? 10.498 2.385 11.318 1.00 86.94 88 PRO A CA 1
ATOM 733 C C . PRO A 1 88 ? 11.177 1.026 11.091 1.00 86.94 88 PRO A C 1
ATOM 735 O O . PRO A 1 88 ? 11.744 0.770 10.029 1.0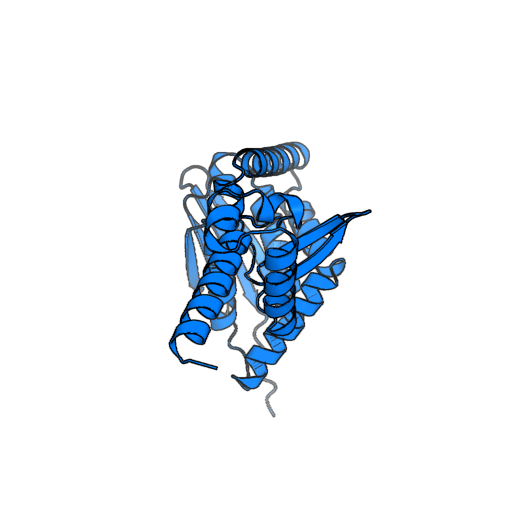0 86.94 88 PRO A O 1
ATOM 738 N N . GLN A 1 89 ? 11.079 0.118 12.061 1.00 89.44 89 GLN A N 1
ATOM 739 C CA . GLN A 1 89 ? 11.560 -1.259 11.965 1.00 89.44 89 GLN A CA 1
ATOM 740 C C . GLN A 1 89 ? 10.873 -2.051 10.845 1.00 89.44 89 GLN A C 1
ATOM 742 O O . GLN A 1 89 ? 11.523 -2.854 10.183 1.00 89.44 89 GLN A O 1
ATOM 747 N N . LEU A 1 90 ? 9.590 -1.784 10.576 1.00 87.50 90 LEU A N 1
ATOM 748 C CA . LEU A 1 90 ? 8.867 -2.418 9.476 1.00 87.50 90 LEU A CA 1
ATOM 749 C C . LEU A 1 90 ? 9.432 -1.960 8.129 1.00 87.50 90 LEU A C 1
ATOM 751 O O . LEU A 1 90 ? 9.634 -2.775 7.234 1.00 87.50 90 LEU A O 1
ATOM 755 N N . LYS A 1 91 ? 9.733 -0.663 7.999 1.00 87.12 91 LYS A N 1
ATOM 756 C CA . LYS A 1 91 ? 10.373 -0.109 6.801 1.00 87.12 91 LYS A CA 1
ATOM 757 C C . LYS A 1 91 ? 11.738 -0.755 6.554 1.00 87.12 91 LYS A C 1
ATOM 759 O O . LYS A 1 91 ? 11.988 -1.230 5.450 1.00 87.12 91 LYS A O 1
ATOM 764 N N . LYS A 1 92 ? 12.581 -0.831 7.593 1.00 89.94 92 LYS A N 1
ATOM 765 C CA . LYS A 1 92 ? 13.896 -1.493 7.529 1.00 89.94 92 LYS A CA 1
ATOM 766 C C . LYS A 1 92 ? 13.779 -2.962 7.131 1.00 89.94 92 LYS A C 1
ATOM 768 O O . LYS A 1 92 ? 14.538 -3.420 6.288 1.00 89.94 92 LYS A O 1
ATOM 773 N N . PHE A 1 93 ? 12.805 -3.680 7.692 1.00 92.69 93 PHE A N 1
ATOM 774 C CA . PHE A 1 93 ? 12.537 -5.066 7.322 1.00 92.69 93 PHE A CA 1
ATOM 775 C C . PHE A 1 93 ? 12.221 -5.208 5.826 1.00 92.69 93 PHE A C 1
ATOM 777 O O . PHE A 1 93 ? 12.852 -6.016 5.153 1.00 92.69 93 PHE A O 1
ATOM 784 N N . PHE A 1 94 ? 11.304 -4.395 5.285 1.00 90.12 94 PHE A N 1
ATOM 785 C CA . PHE A 1 94 ? 10.976 -4.440 3.855 1.00 90.12 94 PHE A CA 1
ATOM 786 C C . PHE A 1 94 ? 12.161 -4.063 2.961 1.00 90.12 94 PHE A C 1
ATOM 788 O O . PHE A 1 94 ? 12.374 -4.716 1.943 1.00 90.12 94 PHE A O 1
ATOM 795 N N . LEU A 1 95 ? 12.938 -3.041 3.333 1.00 91.31 95 LEU A N 1
ATOM 796 C CA . LEU A 1 95 ? 14.137 -2.650 2.587 1.00 91.31 95 LEU A CA 1
ATOM 797 C C . LEU A 1 95 ? 15.164 -3.780 2.550 1.00 91.31 95 LEU A C 1
ATOM 799 O O . LEU A 1 95 ? 15.623 -4.138 1.470 1.00 91.31 95 LEU A O 1
ATOM 803 N N . ASN A 1 96 ? 15.462 -4.387 3.701 1.00 94.31 96 ASN A N 1
ATOM 804 C CA . ASN A 1 96 ? 16.386 -5.514 3.782 1.00 94.31 96 ASN A CA 1
ATOM 805 C C . ASN A 1 96 ? 15.882 -6.710 2.977 1.00 94.31 96 ASN A C 1
ATOM 807 O O . ASN A 1 96 ? 16.650 -7.285 2.220 1.00 94.31 96 ASN A O 1
ATOM 811 N N . LEU A 1 97 ? 14.593 -7.043 3.078 1.00 94.81 97 LEU A N 1
ATOM 812 C CA . LEU A 1 97 ? 13.996 -8.126 2.303 1.00 94.81 97 LEU A CA 1
ATOM 813 C C . LEU A 1 97 ? 14.174 -7.896 0.797 1.00 94.81 97 LEU A C 1
ATOM 815 O O . LEU A 1 97 ? 14.682 -8.765 0.093 1.00 94.81 97 LEU A O 1
ATOM 819 N N . PHE A 1 98 ? 13.788 -6.720 0.298 1.00 94.50 98 PHE A N 1
ATOM 820 C CA . PHE A 1 98 ? 13.902 -6.414 -1.126 1.00 94.50 98 PHE A CA 1
ATOM 821 C C . PHE A 1 98 ? 15.355 -6.323 -1.588 1.00 94.50 98 PHE A C 1
ATOM 823 O O . PHE A 1 98 ? 15.659 -6.782 -2.686 1.00 94.50 98 PHE A O 1
ATOM 830 N N . LYS A 1 99 ? 16.257 -5.786 -0.763 1.00 94.75 99 LYS A N 1
ATOM 831 C CA . LYS A 1 99 ? 17.697 -5.764 -1.035 1.00 94.75 99 LYS A CA 1
ATOM 832 C C . LYS A 1 99 ? 18.265 -7.178 -1.132 1.00 94.75 99 LYS A C 1
ATOM 834 O O . LYS A 1 99 ? 18.896 -7.500 -2.129 1.00 94.75 99 LYS A O 1
ATOM 839 N N . SER A 1 100 ? 17.978 -8.039 -0.157 1.00 95.12 100 SER A N 1
ATOM 840 C CA . SER A 1 100 ? 18.429 -9.433 -0.153 1.00 95.12 100 SER A CA 1
ATOM 841 C C . SER A 1 100 ? 17.922 -10.199 -1.371 1.00 95.12 100 SER A C 1
ATOM 843 O O . SER A 1 100 ? 18.706 -10.884 -2.018 1.00 95.12 100 SER A O 1
ATOM 845 N N . ILE A 1 101 ? 16.646 -10.041 -1.735 1.00 94.62 101 ILE A N 1
ATOM 846 C CA . ILE A 1 101 ? 16.105 -10.657 -2.954 1.00 94.62 101 ILE A CA 1
ATOM 847 C C . ILE A 1 101 ? 16.806 -10.099 -4.199 1.00 94.62 101 ILE A C 1
ATOM 849 O O . ILE A 1 101 ? 17.136 -10.865 -5.098 1.00 94.62 101 ILE A O 1
ATOM 853 N N . SER A 1 102 ? 17.081 -8.790 -4.234 1.00 93.62 102 SER A N 1
ATOM 854 C CA . SER A 1 102 ? 17.797 -8.167 -5.354 1.00 93.62 102 SER A CA 1
ATOM 855 C C . SER A 1 102 ? 19.208 -8.733 -5.522 1.00 93.62 102 SER A C 1
ATOM 857 O O . SER A 1 102 ? 19.646 -8.947 -6.645 1.00 93.62 102 SER A O 1
ATOM 859 N N . THR A 1 103 ? 19.903 -9.022 -4.418 1.00 93.31 103 THR A N 1
ATOM 860 C CA . THR A 1 103 ? 21.215 -9.681 -4.444 1.00 93.31 103 THR A CA 1
ATOM 861 C C . THR A 1 103 ? 21.122 -11.130 -4.914 1.00 93.31 103 THR A C 1
ATOM 863 O O . THR A 1 103 ? 21.935 -11.552 -5.725 1.00 93.31 103 THR A O 1
ATOM 866 N N . VAL A 1 104 ? 20.146 -11.896 -4.417 1.00 95.06 104 VAL A N 1
ATOM 867 C CA . VAL A 1 104 ? 20.017 -13.331 -4.726 1.00 95.06 104 VAL A CA 1
ATOM 868 C C . VAL A 1 104 ? 19.592 -13.574 -6.174 1.00 95.06 104 VAL A C 1
ATOM 870 O O . VAL A 1 104 ? 20.036 -14.540 -6.784 1.00 95.06 104 VAL A O 1
ATOM 873 N N . LEU A 1 105 ? 18.728 -12.718 -6.723 1.00 93.19 105 LEU A N 1
ATOM 874 C CA . LEU A 1 105 ? 18.162 -12.883 -8.063 1.00 93.19 105 LEU A CA 1
ATOM 875 C C . LEU A 1 105 ? 18.875 -12.055 -9.140 1.00 93.19 105 LEU A C 1
ATOM 877 O O . LEU A 1 105 ? 18.315 -11.948 -10.225 1.00 93.19 105 LEU A O 1
ATOM 881 N N . SER A 1 106 ? 20.036 -11.455 -8.844 1.00 87.50 106 SER A N 1
ATOM 882 C CA . SER A 1 106 ? 20.722 -10.403 -9.625 1.00 87.50 106 SER A CA 1
ATOM 883 C C . SER A 1 106 ? 20.493 -10.434 -11.139 1.00 87.50 106 SER A C 1
ATOM 885 O O . SER A 1 106 ? 20.136 -9.412 -11.720 1.00 87.50 106 SER A O 1
ATOM 887 N N . ASP A 1 107 ? 20.647 -11.602 -11.758 1.00 90.88 107 ASP A N 1
ATOM 888 C CA . ASP A 1 107 ? 20.683 -11.767 -13.213 1.00 90.88 107 ASP A CA 1
ATOM 889 C C . ASP A 1 107 ? 19.291 -11.854 -13.859 1.00 90.88 107 ASP A C 1
ATOM 891 O O . ASP A 1 107 ? 19.150 -11.609 -15.051 1.00 90.88 107 ASP A O 1
ATOM 895 N N . ASN A 1 108 ? 18.258 -12.192 -13.079 1.00 93.06 108 ASN A N 1
ATOM 896 C CA . ASN A 1 108 ? 16.875 -12.382 -13.543 1.00 93.06 108 ASN A CA 1
ATOM 897 C C . ASN A 1 108 ? 15.862 -11.596 -12.696 1.00 93.06 108 ASN A C 1
ATOM 899 O O . ASN A 1 108 ? 14.667 -11.914 -12.662 1.00 93.06 108 ASN A O 1
ATOM 903 N N . ILE A 1 109 ? 16.338 -10.605 -11.941 1.00 94.50 109 ILE A N 1
ATOM 904 C CA . ILE A 1 109 ? 15.532 -9.842 -10.986 1.00 94.50 109 ILE A CA 1
ATOM 905 C C . ILE A 1 109 ? 14.346 -9.142 -11.661 1.00 94.50 109 ILE A C 1
ATOM 907 O O . ILE A 1 109 ? 13.276 -9.012 -11.061 1.00 94.50 109 ILE A O 1
ATOM 911 N N . ASP A 1 110 ? 14.523 -8.715 -12.908 1.00 94.50 110 ASP A N 1
ATOM 912 C CA . ASP A 1 110 ? 13.525 -8.022 -13.705 1.00 94.50 110 ASP A CA 1
ATOM 913 C C . ASP A 1 110 ? 12.378 -8.947 -14.115 1.00 94.50 110 ASP A C 1
ATOM 915 O O . ASP A 1 110 ? 11.209 -8.618 -13.887 1.00 94.50 110 ASP A O 1
ATOM 919 N N . VAL A 1 111 ? 12.713 -10.130 -14.637 1.00 95.31 111 VAL A N 1
ATOM 920 C CA . VAL A 1 111 ? 11.753 -11.157 -15.048 1.00 95.31 111 VAL A CA 1
ATOM 921 C C . VAL A 1 111 ? 11.023 -11.706 -13.825 1.00 95.31 111 VAL A C 1
ATOM 923 O O . VAL A 1 111 ? 9.800 -11.586 -13.727 1.00 95.31 111 VAL A O 1
ATOM 926 N N . ILE A 1 112 ? 11.767 -12.225 -12.843 1.00 95.75 112 ILE A N 1
ATOM 927 C CA . ILE A 1 112 ? 11.189 -12.886 -11.665 1.00 95.75 112 ILE A CA 1
ATOM 928 C C . ILE A 1 112 ? 10.415 -11.881 -10.808 1.00 95.75 112 ILE A C 1
ATOM 930 O O . ILE A 1 112 ? 9.302 -12.162 -10.364 1.00 95.75 112 ILE A O 1
ATOM 934 N N . GLY A 1 113 ? 10.962 -10.681 -10.588 1.00 95.69 113 GLY A N 1
ATOM 935 C CA . GLY A 1 113 ? 10.284 -9.648 -9.808 1.00 95.69 113 GLY A CA 1
ATOM 936 C C . GLY A 1 113 ? 8.952 -9.245 -10.428 1.00 95.69 113 GLY A C 1
ATOM 937 O O . GLY A 1 113 ? 7.941 -9.148 -9.724 1.00 95.69 113 GLY A O 1
ATOM 938 N N . LYS A 1 114 ? 8.917 -9.083 -11.754 1.00 97.06 114 LYS A N 1
ATOM 939 C CA . LYS A 1 114 ? 7.682 -8.779 -12.475 1.00 97.06 114 LYS A CA 1
ATOM 940 C C . LYS A 1 114 ? 6.678 -9.930 -12.405 1.00 97.06 114 LYS A C 1
ATOM 942 O O . LYS A 1 114 ? 5.502 -9.679 -12.135 1.00 97.06 114 LYS A O 1
ATOM 947 N N . GLU A 1 115 ? 7.114 -11.172 -12.596 1.00 96.94 115 GLU A N 1
ATOM 948 C CA . GLU A 1 115 ? 6.248 -12.353 -12.498 1.00 96.94 115 GLU A CA 1
ATOM 949 C C . GLU A 1 115 ? 5.630 -12.510 -11.108 1.00 96.94 115 GLU A C 1
ATOM 951 O O . GLU A 1 115 ? 4.417 -12.702 -10.996 1.00 96.94 115 GLU A O 1
ATOM 956 N N . ILE A 1 116 ? 6.416 -12.318 -10.044 1.00 96.25 116 ILE A N 1
ATOM 957 C CA . ILE A 1 116 ? 5.899 -12.321 -8.670 1.00 96.25 116 ILE A CA 1
ATOM 958 C C . ILE A 1 116 ? 4.839 -11.225 -8.506 1.00 96.25 116 ILE A C 1
ATOM 960 O O . ILE A 1 116 ? 3.775 -11.475 -7.942 1.00 96.25 116 ILE A O 1
ATOM 964 N N . GLY A 1 117 ? 5.077 -10.020 -9.034 1.00 95.81 117 GLY A N 1
ATOM 965 C CA . GLY A 1 117 ? 4.108 -8.922 -8.977 1.00 95.81 117 GLY A CA 1
ATOM 966 C C . GLY A 1 117 ? 2.788 -9.254 -9.682 1.00 95.81 117 GLY A C 1
ATOM 967 O O . GLY A 1 117 ? 1.708 -8.932 -9.175 1.00 95.81 117 GLY A O 1
ATOM 968 N N . ILE A 1 118 ? 2.869 -9.932 -10.829 1.00 95.75 118 ILE A N 1
ATOM 969 C CA . ILE A 1 118 ? 1.708 -10.431 -11.573 1.00 95.75 118 ILE A CA 1
ATOM 970 C C 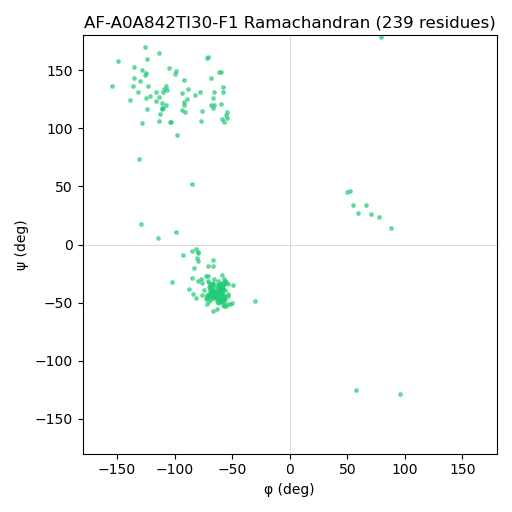. ILE A 1 118 ? 0.947 -11.470 -10.742 1.00 95.75 118 ILE A C 1
ATOM 972 O O . ILE A 1 118 ? -0.274 -11.370 -10.586 1.00 95.75 118 ILE A O 1
ATOM 976 N N . GLU A 1 119 ? 1.657 -12.444 -10.177 1.00 96.69 119 GLU A N 1
ATOM 977 C CA . GLU A 1 119 ? 1.048 -13.538 -9.425 1.00 96.69 119 GLU A CA 1
ATOM 978 C C . GLU A 1 119 ? 0.423 -13.063 -8.108 1.00 96.69 119 GLU A C 1
ATOM 980 O O . GLU A 1 119 ? -0.673 -13.488 -7.740 1.00 96.69 119 GLU A O 1
ATOM 985 N N . MET A 1 120 ? 1.033 -12.080 -7.439 1.00 94.44 120 MET A N 1
ATOM 986 C CA . MET A 1 120 ? 0.446 -11.420 -6.269 1.00 94.44 120 MET A CA 1
ATOM 987 C C . MET A 1 120 ? -0.917 -10.789 -6.573 1.00 94.44 120 MET A C 1
ATOM 989 O O . MET A 1 120 ? -1.823 -10.834 -5.739 1.00 94.44 120 MET A O 1
ATOM 993 N N . PHE A 1 121 ? -1.090 -10.198 -7.758 1.00 93.81 121 PHE A N 1
ATOM 994 C CA . PHE A 1 121 ? -2.388 -9.658 -8.158 1.00 93.81 121 PHE A CA 1
ATOM 995 C C . PHE A 1 121 ? -3.390 -10.775 -8.479 1.00 93.81 121 PHE A C 1
ATOM 997 O O . PHE A 1 121 ? -4.540 -10.721 -8.034 1.00 93.81 121 PHE A O 1
ATOM 1004 N N . LYS A 1 122 ? -2.964 -11.798 -9.231 1.00 92.38 122 LYS A N 1
ATOM 1005 C CA . LYS A 1 122 ? -3.818 -12.928 -9.634 1.00 92.38 122 LYS A CA 1
ATOM 1006 C C . LYS A 1 122 ? -4.327 -13.741 -8.448 1.00 92.38 122 LYS A C 1
ATOM 1008 O O . LYS A 1 122 ? -5.494 -14.125 -8.446 1.00 92.38 122 LYS A O 1
ATOM 1013 N N . SER A 1 123 ? -3.492 -13.957 -7.442 1.00 93.06 123 SER A N 1
ATOM 1014 C CA . SER A 1 123 ? -3.839 -14.718 -6.237 1.00 93.06 123 SER A CA 1
ATOM 1015 C C . SER A 1 123 ? -4.654 -13.913 -5.215 1.00 93.06 123 SER A C 1
ATOM 1017 O O . SER A 1 123 ? -5.259 -14.487 -4.310 1.00 93.06 123 SER A O 1
ATOM 1019 N N . SER A 1 124 ? -4.722 -12.581 -5.340 1.00 91.12 124 SER A N 1
ATOM 1020 C CA . SER A 1 124 ? -5.389 -11.727 -4.354 1.00 91.12 124 SER A CA 1
ATOM 1021 C C . SER A 1 124 ? -6.817 -11.336 -4.747 1.00 91.12 124 SER A C 1
ATOM 1023 O O . SER A 1 124 ? -7.061 -10.290 -5.356 1.00 91.12 124 SER A O 1
ATOM 1025 N N . GLU A 1 125 ? -7.799 -12.108 -4.275 1.00 87.69 125 GLU A N 1
ATOM 1026 C CA . GLU A 1 125 ? -9.229 -11.781 -4.426 1.00 87.69 125 GLU A CA 1
ATOM 1027 C C . GLU A 1 125 ? -9.596 -10.409 -3.836 1.00 87.69 125 GLU A C 1
ATOM 1029 O O . GLU A 1 125 ? -10.399 -9.657 -4.392 1.00 87.69 125 GLU A O 1
ATOM 1034 N N . ILE A 1 126 ? -8.936 -10.011 -2.743 1.00 83.81 126 ILE A N 1
ATOM 1035 C CA . ILE A 1 126 ? -9.136 -8.694 -2.126 1.00 83.81 126 ILE A CA 1
ATOM 1036 C C . ILE A 1 126 ? -8.689 -7.571 -3.072 1.00 83.81 126 ILE A C 1
ATOM 1038 O O . ILE A 1 126 ? -9.362 -6.540 -3.159 1.00 83.81 126 ILE A O 1
ATOM 1042 N N . MET A 1 127 ? -7.556 -7.732 -3.766 1.00 84.81 127 MET A N 1
ATOM 1043 C CA . MET A 1 127 ? -7.097 -6.730 -4.733 1.00 84.81 127 MET A CA 1
ATOM 1044 C C . MET A 1 127 ? -8.043 -6.650 -5.927 1.00 84.81 127 MET A C 1
ATOM 1046 O O . MET A 1 127 ? -8.457 -5.541 -6.272 1.00 84.81 127 MET A O 1
ATOM 1050 N N . LYS A 1 128 ? -8.449 -7.795 -6.492 1.00 85.56 128 LYS A N 1
ATOM 1051 C CA . LYS A 1 128 ? -9.419 -7.848 -7.598 1.00 85.56 128 LYS A CA 1
ATOM 1052 C C . LYS A 1 128 ? -10.735 -7.171 -7.229 1.00 85.56 128 LYS A C 1
ATOM 1054 O O . LYS A 1 128 ? -11.203 -6.310 -7.970 1.00 85.56 128 LYS A O 1
ATOM 1059 N N . SER A 1 129 ? -11.288 -7.480 -6.054 1.00 83.38 129 SER A N 1
ATOM 1060 C CA . SER A 1 129 ? -12.521 -6.866 -5.551 1.00 83.38 129 SER A CA 1
ATOM 1061 C C . SER A 1 129 ? -12.389 -5.344 -5.415 1.00 83.38 129 SER A C 1
ATOM 1063 O O . SER A 1 129 ? -13.212 -4.599 -5.947 1.00 83.38 129 SER A O 1
ATOM 1065 N N . ARG A 1 130 ? -11.308 -4.849 -4.792 1.00 81.81 130 ARG A N 1
ATOM 1066 C CA . ARG A 1 130 ? -11.064 -3.400 -4.652 1.00 81.81 130 ARG A CA 1
ATOM 1067 C C . ARG A 1 130 ? -10.936 -2.696 -5.999 1.00 81.81 130 ARG A C 1
ATOM 1069 O O . ARG A 1 130 ? -11.458 -1.598 -6.166 1.00 81.81 130 ARG A O 1
ATOM 1076 N N . VAL A 1 131 ? -10.225 -3.312 -6.937 1.00 83.69 131 VAL A N 1
ATOM 1077 C CA . VAL A 1 131 ? -10.043 -2.771 -8.284 1.00 83.69 131 VAL A CA 1
ATOM 1078 C C . VAL A 1 131 ? -11.355 -2.792 -9.070 1.00 83.69 131 VAL A C 1
ATOM 1080 O O . VAL A 1 131 ? -11.652 -1.826 -9.769 1.00 83.69 131 VAL A O 1
ATOM 1083 N N . SER A 1 132 ? -12.158 -3.847 -8.924 1.00 83.56 132 SER A N 1
ATOM 1084 C CA . SER A 1 132 ? -13.486 -3.952 -9.530 1.00 83.56 132 SER A CA 1
ATOM 1085 C C . SER A 1 132 ? -14.415 -2.840 -9.043 1.00 83.56 132 SER A C 1
ATOM 1087 O O . SER A 1 132 ? -14.972 -2.115 -9.863 1.00 83.56 132 SER A O 1
ATOM 1089 N N . ASN A 1 133 ? -14.497 -2.630 -7.725 1.00 81.88 133 ASN A N 1
ATOM 1090 C CA . ASN A 1 133 ? -15.304 -1.555 -7.142 1.00 81.88 133 ASN A CA 1
ATOM 1091 C C . ASN A 1 133 ? -14.843 -0.188 -7.660 1.00 81.88 133 ASN A C 1
ATOM 1093 O O . ASN A 1 133 ? -15.648 0.592 -8.154 1.00 81.88 133 ASN A O 1
ATOM 1097 N N . PHE A 1 134 ? -13.528 0.053 -7.674 1.00 80.19 134 PHE A N 1
ATOM 1098 C CA . PHE A 1 134 ? -12.971 1.295 -8.207 1.00 80.19 134 PHE A CA 1
ATOM 1099 C C . PHE A 1 134 ? -13.298 1.512 -9.694 1.00 80.19 134 PHE A C 1
ATOM 1101 O O . PHE A 1 134 ? -13.624 2.623 -10.108 1.00 80.19 134 PHE A O 1
ATOM 1108 N N . ARG A 1 135 ? -13.244 0.451 -10.510 1.00 80.00 135 ARG A N 1
ATOM 1109 C CA . ARG A 1 135 ? -13.641 0.491 -11.925 1.00 80.00 135 ARG A CA 1
ATOM 1110 C C . ARG A 1 135 ? -15.125 0.823 -12.077 1.00 80.00 135 ARG A C 1
ATOM 1112 O O . ARG A 1 135 ? -15.470 1.584 -12.976 1.00 80.00 135 ARG A O 1
ATOM 1119 N N . GLN A 1 136 ? -15.989 0.244 -11.246 1.00 80.62 136 GLN A N 1
ATOM 1120 C CA . GLN A 1 136 ? -17.427 0.515 -11.267 1.00 80.62 136 GLN A CA 1
ATOM 1121 C C . GLN A 1 136 ? -17.728 1.962 -10.877 1.00 80.62 136 GLN A C 1
ATOM 1123 O O . GLN A 1 136 ? -18.485 2.620 -11.584 1.00 80.62 136 GLN A O 1
ATOM 1128 N N . ASP A 1 137 ? -17.098 2.471 -9.820 1.00 77.88 137 ASP A N 1
ATOM 1129 C CA . ASP A 1 137 ? -17.281 3.852 -9.365 1.00 77.88 137 ASP A CA 1
ATOM 1130 C C . ASP A 1 137 ? -16.837 4.850 -10.442 1.00 77.88 137 ASP A C 1
ATOM 1132 O O . ASP A 1 137 ? -17.597 5.739 -10.823 1.00 77.88 137 ASP A O 1
ATOM 1136 N N . LEU A 1 138 ? -15.667 4.629 -11.049 1.00 72.25 138 LEU A N 1
ATOM 1137 C CA . LEU A 1 138 ? -15.202 5.459 -12.160 1.00 72.25 138 LEU A CA 1
ATOM 1138 C C . LEU A 1 138 ? -16.101 5.370 -13.401 1.00 72.25 138 LEU A C 1
ATOM 1140 O O . LEU A 1 138 ? -16.248 6.366 -14.101 1.00 72.25 138 LEU A O 1
ATOM 1144 N N . LYS A 1 139 ? -16.693 4.203 -13.694 1.00 73.50 139 LYS A N 1
ATOM 1145 C CA . LYS A 1 139 ? -17.637 4.037 -14.813 1.00 73.50 139 LYS A CA 1
ATOM 1146 C C . LYS A 1 139 ? -18.973 4.744 -14.576 1.00 73.50 139 LYS A C 1
ATOM 1148 O O . LYS A 1 139 ? -19.586 5.207 -15.532 1.00 73.50 139 LYS A O 1
ATOM 1153 N N . LYS A 1 140 ? -19.433 4.816 -13.323 1.00 73.94 140 LYS A N 1
ATOM 1154 C CA . LYS A 1 140 ? -20.635 5.586 -12.961 1.00 73.94 140 LYS A CA 1
ATOM 1155 C C . LYS A 1 140 ? -20.421 7.076 -13.216 1.00 73.94 140 LYS A C 1
ATOM 1157 O O . LYS A 1 140 ? -21.326 7.742 -13.701 1.00 73.94 140 LYS A O 1
ATOM 1162 N N . GLU A 1 141 ? -19.221 7.576 -12.929 1.00 64.88 141 GLU A N 1
ATOM 1163 C CA . GLU A 1 141 ? -18.858 8.977 -13.167 1.00 64.88 141 GLU A CA 1
ATOM 1164 C C . GLU A 1 141 ? -18.503 9.271 -14.636 1.00 64.88 141 GLU A C 1
ATOM 1166 O O . GLU A 1 141 ? -18.708 10.386 -15.111 1.00 64.88 141 GLU A O 1
ATOM 1171 N N . LEU A 1 142 ? -17.948 8.295 -15.365 1.00 61.84 142 LEU A N 1
ATOM 1172 C CA . LEU A 1 142 ? -17.420 8.466 -16.720 1.00 61.84 142 LEU A CA 1
ATOM 1173 C C . LEU A 1 142 ? -17.793 7.273 -17.612 1.00 61.84 142 LEU A C 1
ATOM 1175 O O . LEU A 1 142 ? -17.396 6.144 -17.336 1.00 61.84 142 LEU A O 1
ATOM 1179 N N . LYS A 1 143 ? -18.453 7.524 -18.754 1.00 63.56 143 LYS A N 1
ATOM 1180 C CA . LYS A 1 143 ? -18.780 6.476 -19.749 1.00 63.56 143 LYS A CA 1
ATOM 1181 C C . LYS A 1 143 ? -17.547 5.672 -20.201 1.00 63.56 143 LYS A C 1
ATOM 1183 O O . LYS A 1 143 ? -17.647 4.468 -20.416 1.00 63.56 143 LYS A O 1
ATOM 1188 N N . GLU A 1 144 ? -16.381 6.318 -20.279 1.00 66.75 144 GLU A N 1
ATOM 1189 C CA . GLU A 1 144 ? -15.075 5.676 -20.460 1.00 66.75 144 GLU A CA 1
ATOM 1190 C C . GLU A 1 144 ? -14.036 6.293 -19.516 1.00 66.75 144 GLU A C 1
ATOM 1192 O O . GLU A 1 144 ? -14.032 7.500 -19.285 1.00 66.75 144 GLU A O 1
ATOM 1197 N N . ILE A 1 145 ? -13.122 5.474 -18.989 1.00 69.88 145 ILE A N 1
ATOM 1198 C CA . ILE A 1 145 ? -12.044 5.928 -18.101 1.00 69.88 145 ILE A CA 1
ATOM 1199 C C . ILE A 1 145 ? -10.821 6.265 -18.965 1.00 69.88 145 ILE A C 1
ATOM 1201 O O . ILE A 1 145 ? -10.219 5.347 -19.524 1.00 69.88 145 ILE A O 1
ATOM 1205 N N . PRO A 1 146 ? -10.374 7.530 -19.070 1.00 80.19 146 PRO A N 1
ATOM 1206 C CA . PRO A 1 146 ? -9.166 7.841 -19.825 1.00 80.19 146 PRO A CA 1
ATOM 1207 C C . PRO A 1 146 ? -7.938 7.222 -19.151 1.00 80.19 146 PRO A C 1
ATOM 1209 O O . PRO A 1 146 ? -7.712 7.421 -17.953 1.00 80.19 146 PRO A O 1
ATOM 1212 N N . PHE A 1 147 ? -7.098 6.527 -19.920 1.00 82.69 147 PHE A N 1
ATOM 1213 C CA . PHE A 1 147 ? -5.911 5.839 -19.395 1.00 82.69 147 PHE A CA 1
ATOM 1214 C C . PHE A 1 147 ? -4.994 6.769 -18.588 1.00 82.69 147 PHE A C 1
ATOM 1216 O O . PHE A 1 147 ? -4.621 6.461 -17.458 1.00 82.69 147 PHE A O 1
ATOM 1223 N N . LYS A 1 148 ? -4.738 7.976 -19.107 1.00 82.62 148 LYS A N 1
ATOM 1224 C CA . LYS A 1 148 ? -3.950 9.019 -18.435 1.00 82.62 148 LYS A CA 1
ATOM 1225 C C . LYS A 1 148 ? -4.523 9.435 -17.074 1.00 82.62 148 LYS A C 1
ATOM 1227 O O . LYS A 1 148 ? -3.762 9.690 -16.142 1.00 82.62 148 LYS A O 1
ATOM 1232 N N . ARG A 1 149 ? -5.854 9.492 -16.925 1.00 80.50 149 ARG A N 1
ATOM 1233 C CA . ARG A 1 149 ? -6.503 9.808 -15.637 1.00 80.50 149 ARG A CA 1
ATOM 1234 C C . ARG A 1 149 ? -6.273 8.681 -14.635 1.00 80.50 149 ARG A C 1
ATOM 1236 O O . ARG A 1 149 ? -5.963 8.954 -13.480 1.00 80.50 149 ARG A O 1
ATOM 1243 N N . PHE A 1 150 ? -6.332 7.433 -15.092 1.00 83.69 150 PHE A N 1
ATOM 1244 C CA . PHE A 1 150 ? -6.034 6.278 -14.253 1.00 83.69 150 PHE A CA 1
ATOM 1245 C C . PHE A 1 150 ? -4.569 6.249 -13.802 1.00 83.69 150 PHE A C 1
ATOM 1247 O O . PHE A 1 150 ? -4.287 6.060 -12.619 1.00 83.69 150 PHE A O 1
ATOM 1254 N N . LEU A 1 151 ? -3.633 6.537 -14.710 1.00 86.56 151 LEU A N 1
ATOM 1255 C CA . LEU A 1 151 ? -2.215 6.663 -14.373 1.00 86.56 151 LEU A CA 1
ATOM 1256 C C . LEU A 1 151 ? -1.967 7.733 -13.297 1.00 86.56 151 LEU A C 1
ATOM 1258 O O . LEU A 1 151 ? -1.184 7.506 -12.377 1.00 86.56 151 LEU A O 1
ATOM 1262 N N . ARG A 1 152 ? -2.680 8.868 -13.332 1.00 85.31 152 ARG A N 1
ATOM 1263 C CA . ARG A 1 152 ? -2.603 9.881 -12.260 1.00 85.31 152 ARG A CA 1
ATOM 1264 C C . ARG A 1 152 ? -3.043 9.335 -10.899 1.00 85.31 152 ARG A C 1
ATOM 1266 O O . ARG A 1 152 ? -2.417 9.663 -9.895 1.00 85.31 152 ARG A O 1
ATOM 1273 N N . VAL A 1 153 ? -4.067 8.481 -10.854 1.00 82.69 153 VAL A N 1
ATOM 1274 C CA . VAL A 1 153 ? -4.504 7.832 -9.605 1.00 82.69 153 VAL A CA 1
ATOM 1275 C C . VAL A 1 153 ? -3.441 6.863 -9.086 1.00 82.69 153 VAL A C 1
ATOM 1277 O O . VAL A 1 153 ? -3.147 6.870 -7.890 1.00 82.69 153 VAL A O 1
ATOM 1280 N N . ILE A 1 154 ? -2.820 6.067 -9.965 1.00 84.00 154 ILE A N 1
ATOM 1281 C CA . ILE A 1 154 ? -1.707 5.184 -9.574 1.00 84.00 154 ILE A CA 1
ATOM 1282 C C . ILE A 1 154 ? -0.540 6.014 -9.027 1.00 84.00 154 ILE A C 1
ATOM 1284 O O . ILE A 1 154 ? -0.033 5.701 -7.952 1.00 84.00 154 ILE A O 1
ATOM 1288 N N . LYS A 1 155 ? -0.166 7.108 -9.705 1.00 85.88 155 LYS A N 1
ATOM 1289 C CA . LYS A 1 155 ? 0.853 8.052 -9.217 1.00 85.88 155 LYS A CA 1
ATOM 1290 C C . LYS A 1 155 ? 0.544 8.522 -7.795 1.00 85.88 155 LYS A C 1
ATOM 1292 O O . LYS A 1 155 ? 1.412 8.443 -6.931 1.00 85.88 155 LYS A O 1
ATOM 1297 N N . LEU A 1 156 ? -0.680 8.997 -7.543 1.00 81.19 156 LEU A N 1
ATOM 1298 C CA . LEU A 1 156 ? -1.079 9.468 -6.212 1.00 81.19 156 LEU A CA 1
ATOM 1299 C C . LEU A 1 156 ? -0.954 8.355 -5.171 1.00 81.19 156 LEU A C 1
ATOM 1301 O O . LEU A 1 156 ? -0.499 8.592 -4.057 1.00 81.19 156 LEU A O 1
ATOM 1305 N N . ARG A 1 157 ? -1.319 7.126 -5.541 1.00 78.06 157 ARG A N 1
ATOM 1306 C CA . ARG A 1 157 ? -1.203 5.966 -4.661 1.00 78.06 157 ARG A CA 1
ATOM 1307 C C . ARG A 1 157 ? 0.249 5.672 -4.285 1.00 78.06 157 ARG A C 1
ATOM 1309 O O . ARG A 1 157 ? 0.512 5.478 -3.105 1.00 78.06 157 ARG A O 1
ATOM 1316 N N . PHE A 1 158 ? 1.174 5.698 -5.239 1.00 76.69 158 PHE A N 1
ATOM 1317 C CA . PHE A 1 158 ? 2.599 5.493 -4.963 1.00 76.69 158 PHE A CA 1
ATOM 1318 C C . PHE A 1 158 ? 3.223 6.614 -4.146 1.00 76.69 158 PHE A C 1
ATOM 1320 O O . PHE A 1 158 ? 3.931 6.331 -3.181 1.00 76.69 158 PHE A O 1
ATOM 1327 N N . ALA A 1 159 ? 2.879 7.865 -4.451 1.00 77.81 159 ALA A N 1
ATOM 1328 C CA . ALA A 1 159 ? 3.317 9.003 -3.655 1.00 77.81 159 ALA A CA 1
ATOM 1329 C C . ALA A 1 159 ? 2.839 8.899 -2.197 1.00 77.81 159 ALA A C 1
ATOM 1331 O O . ALA A 1 159 ? 3.612 9.124 -1.271 1.00 77.81 159 ALA A O 1
ATOM 1332 N N . MET A 1 160 ? 1.584 8.494 -1.972 1.00 75.06 160 MET A N 1
ATOM 1333 C CA . MET A 1 160 ? 1.055 8.325 -0.617 1.00 75.06 160 MET A CA 1
ATOM 1334 C C . MET A 1 160 ? 1.636 7.107 0.104 1.00 75.06 160 MET A C 1
ATOM 1336 O O . MET A 1 160 ? 1.965 7.202 1.282 1.00 75.06 160 MET A O 1
ATOM 1340 N N . ASP A 1 161 ? 1.726 5.955 -0.561 1.00 74.69 161 ASP A N 1
ATOM 1341 C CA . ASP A 1 161 ? 2.125 4.708 0.092 1.00 74.69 161 ASP A CA 1
ATOM 1342 C C . ASP A 1 161 ? 3.639 4.655 0.351 1.00 74.69 161 ASP A C 1
ATOM 1344 O O . ASP A 1 161 ? 4.052 4.280 1.444 1.00 74.69 161 ASP A O 1
ATOM 1348 N N . PHE A 1 162 ? 4.469 5.057 -0.609 1.00 71.12 162 PHE A N 1
ATOM 1349 C CA . PHE A 1 162 ? 5.919 4.830 -0.552 1.00 71.12 162 PHE A CA 1
ATOM 1350 C C . PHE A 1 162 ? 6.748 6.110 -0.447 1.00 71.12 162 PHE A C 1
ATOM 1352 O O . PHE A 1 162 ? 7.972 6.034 -0.489 1.00 71.12 162 PHE A O 1
ATOM 1359 N N . ASP A 1 163 ? 6.096 7.267 -0.301 1.00 71.06 163 ASP A N 1
ATOM 1360 C CA . ASP A 1 163 ? 6.750 8.582 -0.314 1.00 71.06 163 ASP A CA 1
ATOM 1361 C C . ASP A 1 163 ? 7.599 8.820 -1.571 1.00 71.06 163 ASP A C 1
ATOM 1363 O O . ASP A 1 163 ? 8.668 9.420 -1.541 1.00 71.06 163 ASP A O 1
ATOM 1367 N N . GLN A 1 164 ? 7.137 8.277 -2.696 1.00 78.62 164 GLN A N 1
ATOM 1368 C CA . GLN A 1 164 ? 7.832 8.357 -3.970 1.00 78.62 164 GLN A CA 1
ATOM 1369 C C . GLN A 1 164 ? 7.394 9.610 -4.725 1.00 78.62 164 GLN A C 1
ATOM 1371 O O . GLN A 1 164 ? 6.205 9.799 -5.005 1.00 78.62 164 GLN A O 1
ATOM 1376 N N . ASN A 1 165 ? 8.352 10.449 -5.119 1.00 81.69 165 ASN A N 1
ATOM 1377 C CA . ASN A 1 165 ? 8.062 11.536 -6.042 1.00 81.69 165 ASN A CA 1
ATOM 1378 C C . ASN A 1 165 ? 7.952 10.966 -7.459 1.00 81.69 165 ASN A C 1
ATOM 1380 O O . ASN A 1 165 ? 8.950 10.571 -8.057 1.00 81.69 165 ASN A O 1
ATOM 1384 N N . VAL A 1 166 ? 6.727 10.888 -7.979 1.00 86.06 166 VAL A N 1
ATOM 1385 C CA . VAL A 1 166 ? 6.452 10.302 -9.295 1.00 86.06 166 VAL A CA 1
ATOM 1386 C C . VAL A 1 166 ? 6.027 11.391 -10.269 1.00 86.06 166 VAL A C 1
ATOM 1388 O O . VAL A 1 166 ? 5.016 12.068 -10.067 1.00 86.06 166 VAL A O 1
ATOM 1391 N N . GLN A 1 167 ? 6.752 11.546 -11.369 1.00 87.44 167 GLN A N 1
ATOM 1392 C CA . GLN A 1 167 ? 6.335 12.364 -12.508 1.00 87.44 167 GLN A CA 1
ATOM 1393 C C . GLN A 1 167 ? 5.750 11.473 -13.604 1.00 87.44 167 GLN A C 1
ATOM 1395 O O . GLN A 1 167 ? 6.177 10.335 -13.766 1.00 87.44 167 GLN A O 1
ATOM 1400 N N . ILE A 1 168 ? 4.762 11.988 -14.342 1.00 88.06 168 ILE A N 1
ATOM 1401 C CA . ILE A 1 168 ? 4.198 11.297 -15.508 1.00 88.06 168 ILE A CA 1
ATOM 1402 C C . ILE A 1 168 ? 4.598 12.085 -16.745 1.00 88.06 168 ILE A C 1
ATOM 1404 O O . ILE A 1 168 ? 4.174 13.233 -16.890 1.00 88.06 168 ILE A O 1
ATOM 1408 N N . LYS A 1 169 ? 5.362 11.458 -17.637 1.00 89.25 169 LYS A N 1
ATOM 1409 C CA . LYS A 1 169 ? 5.644 11.975 -18.978 1.00 89.25 169 LYS A CA 1
ATOM 1410 C C . LYS A 1 169 ? 4.873 11.137 -19.994 1.00 89.25 169 LYS A C 1
ATOM 1412 O O . LYS A 1 169 ? 4.805 9.920 -19.867 1.00 89.25 169 LYS A O 1
ATOM 1417 N N . GLU A 1 170 ? 4.253 11.790 -20.965 1.00 86.44 170 GLU A N 1
ATOM 1418 C CA . GLU A 1 170 ? 3.585 11.132 -22.089 1.00 86.44 170 GLU A CA 1
ATOM 1419 C C . GLU A 1 170 ? 4.444 11.322 -23.335 1.00 86.44 170 GLU A C 1
ATOM 1421 O O . GLU A 1 170 ? 4.913 12.430 -23.600 1.00 86.44 170 GLU A O 1
ATOM 1426 N N . GLU A 1 171 ? 4.654 10.242 -24.076 1.00 84.88 171 GLU A N 1
ATOM 1427 C CA . GLU A 1 171 ? 5.296 10.261 -25.385 1.00 84.88 171 GLU A CA 1
ATOM 1428 C C . GLU A 1 171 ? 4.288 9.869 -26.471 1.00 84.88 171 GLU A C 1
ATOM 1430 O O . GLU A 1 171 ? 3.186 9.380 -26.198 1.00 84.88 171 GLU A O 1
ATOM 1435 N N . LYS A 1 172 ? 4.638 10.138 -27.733 1.00 76.44 172 LYS A N 1
ATOM 1436 C CA . LYS A 1 172 ? 3.775 9.791 -28.869 1.00 76.44 172 LYS A CA 1
ATOM 1437 C C . LYS A 1 172 ? 3.529 8.276 -28.903 1.00 76.44 172 LYS A C 1
ATOM 1439 O O . LYS A 1 172 ? 4.387 7.490 -28.522 1.00 76.44 172 LYS A O 1
ATOM 1444 N N . GLY A 1 173 ? 2.349 7.873 -29.380 1.00 73.69 173 GLY A N 1
ATOM 1445 C CA . GLY A 1 173 ? 2.005 6.455 -29.561 1.00 73.69 173 GLY A CA 1
ATOM 1446 C C . GLY A 1 173 ? 1.386 5.759 -28.343 1.00 73.69 173 GLY A C 1
ATOM 1447 O O . GLY A 1 173 ? 1.301 4.539 -28.332 1.00 73.69 173 GLY A O 1
ATOM 1448 N N . GLY A 1 174 ? 0.926 6.500 -27.326 1.00 78.19 174 GLY A N 1
ATOM 1449 C CA . GLY A 1 174 ? 0.296 5.897 -26.140 1.00 78.19 174 GLY A CA 1
ATOM 1450 C C . GLY A 1 174 ? 1.302 5.296 -25.156 1.00 78.19 174 GLY A C 1
ATOM 1451 O O . GLY A 1 174 ? 0.953 4.407 -24.376 1.00 78.19 174 GLY A O 1
ATOM 1452 N N . ILE A 1 175 ? 2.540 5.792 -25.195 1.00 86.38 175 ILE A N 1
ATOM 1453 C CA . ILE A 1 175 ? 3.602 5.445 -24.258 1.00 86.38 175 ILE A CA 1
ATOM 1454 C C . ILE A 1 175 ? 3.596 6.467 -23.121 1.00 86.38 175 ILE A C 1
ATOM 1456 O O . ILE A 1 175 ? 3.589 7.679 -23.344 1.00 86.38 175 ILE A O 1
ATOM 1460 N N . TYR A 1 176 ? 3.614 5.977 -21.886 1.00 91.12 176 TYR A N 1
ATOM 1461 C CA . TYR A 1 176 ? 3.707 6.808 -20.691 1.00 91.12 176 TYR A CA 1
ATOM 1462 C C . TYR A 1 176 ? 4.889 6.366 -19.843 1.00 91.12 176 TYR A C 1
ATOM 1464 O O . TYR A 1 176 ? 5.197 5.184 -19.760 1.00 91.12 176 TYR A O 1
ATOM 1472 N N . TYR A 1 177 ? 5.512 7.315 -19.161 1.00 90.94 177 TYR A N 1
ATOM 1473 C CA . TYR A 1 177 ? 6.635 7.076 -18.271 1.00 90.94 177 TYR A CA 1
ATOM 1474 C C . TYR A 1 177 ? 6.302 7.561 -16.874 1.00 90.94 177 TYR A C 1
ATOM 1476 O O . TYR A 1 177 ? 5.917 8.719 -16.693 1.00 90.94 177 TYR A O 1
ATOM 1484 N N . PHE A 1 178 ? 6.486 6.690 -15.886 1.00 92.75 178 PHE A N 1
ATOM 1485 C CA . PHE A 1 178 ? 6.623 7.111 -14.499 1.00 92.75 178 PHE A CA 1
ATOM 1486 C C . PHE A 1 178 ? 8.099 7.304 -14.209 1.00 92.75 178 PHE A C 1
ATOM 1488 O O . PHE A 1 178 ? 8.884 6.368 -14.326 1.00 92.75 178 PHE A O 1
ATOM 1495 N N . ILE A 1 179 ? 8.459 8.523 -13.830 1.00 91.44 179 ILE A N 1
ATOM 1496 C CA . ILE A 1 179 ? 9.806 8.863 -13.383 1.00 91.44 179 ILE A CA 1
ATOM 1497 C C . ILE A 1 179 ? 9.728 8.992 -11.867 1.00 91.44 179 ILE A C 1
ATOM 1499 O O . ILE A 1 179 ? 9.143 9.948 -11.356 1.00 91.44 179 ILE A O 1
ATOM 1503 N N . ILE A 1 180 ? 10.252 7.990 -11.169 1.00 89.44 180 ILE A N 1
ATOM 1504 C CA . ILE A 1 180 ? 10.305 7.917 -9.711 1.00 89.44 180 ILE A CA 1
ATOM 1505 C C . ILE A 1 180 ? 11.653 8.483 -9.271 1.00 89.44 180 ILE A C 1
ATOM 1507 O O . ILE A 1 180 ? 12.683 7.911 -9.618 1.00 89.44 180 ILE A O 1
ATOM 1511 N N . GLY A 1 181 ? 11.651 9.590 -8.532 1.00 85.81 181 GLY A N 1
ATOM 1512 C CA . GLY A 1 181 ? 12.862 10.219 -8.000 1.00 85.81 181 GLY A CA 1
ATOM 1513 C C . GLY A 1 181 ? 13.050 9.988 -6.501 1.00 85.81 181 GLY A C 1
ATOM 1514 O O . GLY A 1 181 ? 12.071 9.835 -5.768 1.00 85.81 181 GLY A O 1
ATOM 1515 N N . GLU A 1 182 ? 14.315 9.997 -6.068 1.00 75.62 182 GLU A N 1
ATOM 1516 C CA . GLU A 1 182 ? 14.752 10.132 -4.665 1.00 75.62 182 GLU A CA 1
ATOM 1517 C C . GLU A 1 182 ? 14.225 9.044 -3.717 1.00 75.62 182 GLU A C 1
ATOM 1519 O O . GLU A 1 182 ? 14.093 9.233 -2.508 1.00 75.62 182 GLU A O 1
ATOM 1524 N N . SER A 1 183 ? 13.932 7.862 -4.256 1.00 80.50 183 SER A N 1
ATOM 1525 C CA . SER A 1 183 ? 13.399 6.765 -3.460 1.00 80.50 183 SER A CA 1
ATOM 1526 C C . SER A 1 183 ? 14.502 6.079 -2.649 1.00 80.50 183 SER A C 1
ATOM 1528 O O . SER A 1 183 ? 15.527 5.669 -3.192 1.00 80.50 183 SER A O 1
ATOM 1530 N N . GLU A 1 184 ? 14.267 5.873 -1.352 1.00 84.38 184 GLU A N 1
ATOM 1531 C CA . GLU A 1 184 ? 15.164 5.105 -0.468 1.00 84.38 184 GLU A CA 1
ATOM 1532 C C . GLU A 1 184 ? 15.397 3.676 -0.972 1.00 84.38 184 GLU A C 1
ATOM 1534 O O . GLU A 1 184 ? 16.489 3.142 -0.830 1.00 84.38 184 GLU A O 1
ATOM 1539 N N . PHE A 1 185 ? 14.415 3.098 -1.671 1.00 86.38 185 PHE A N 1
ATOM 1540 C CA . PHE A 1 185 ? 14.565 1.801 -2.326 1.00 86.38 185 PHE A CA 1
ATOM 1541 C C . PHE A 1 185 ? 15.655 1.807 -3.416 1.00 86.38 185 PHE A C 1
ATOM 1543 O O . PHE A 1 185 ? 16.320 0.794 -3.602 1.00 86.38 185 PHE A O 1
ATOM 1550 N N . ILE A 1 186 ? 15.888 2.934 -4.108 1.00 88.12 186 ILE A N 1
ATOM 1551 C CA . ILE A 1 186 ? 16.984 3.059 -5.090 1.00 88.12 186 ILE A CA 1
ATOM 1552 C C . ILE A 1 186 ? 18.326 3.139 -4.360 1.00 88.12 186 ILE A C 1
ATOM 1554 O O . ILE A 1 186 ? 19.259 2.423 -4.719 1.00 88.12 186 ILE A O 1
ATOM 1558 N N . LYS A 1 187 ? 18.407 3.974 -3.314 1.00 87.06 187 LYS A N 1
ATOM 1559 C CA . LYS A 1 187 ? 19.629 4.175 -2.515 1.00 87.06 187 LYS A CA 1
ATOM 1560 C C . LYS A 1 187 ? 20.125 2.875 -1.887 1.00 87.06 187 LYS A C 1
ATOM 1562 O O . LYS A 1 187 ? 21.315 2.590 -1.918 1.00 87.06 187 LYS A O 1
ATOM 1567 N N . GLU A 1 188 ? 19.203 2.076 -1.360 1.00 88.38 188 GLU A N 1
ATOM 1568 C CA . GLU A 1 188 ? 19.520 0.825 -0.665 1.00 88.38 188 GLU A CA 1
ATOM 1569 C C . GLU A 1 188 ? 19.761 -0.367 -1.605 1.00 88.38 188 GLU A C 1
ATOM 1571 O O . GLU A 1 188 ? 20.099 -1.456 -1.137 1.00 88.38 188 GLU A O 1
ATOM 1576 N N . GLY A 1 189 ? 19.593 -0.191 -2.922 1.00 87.88 189 GLY A N 1
ATOM 1577 C CA . GLY A 1 189 ? 19.707 -1.281 -3.895 1.00 87.88 189 GLY A CA 1
ATOM 1578 C C . GLY A 1 189 ? 18.550 -2.284 -3.827 1.00 87.88 189 GLY A C 1
ATOM 1579 O O . GLY A 1 189 ? 18.715 -3.446 -4.182 1.00 87.88 189 GLY A O 1
ATOM 1580 N N . ALA A 1 190 ? 17.375 -1.853 -3.370 1.00 90.44 190 ALA A N 1
ATOM 1581 C CA . ALA A 1 190 ? 16.157 -2.656 -3.297 1.00 90.44 190 ALA A CA 1
ATOM 1582 C C . ALA A 1 190 ? 15.392 -2.641 -4.636 1.00 90.44 190 ALA A C 1
ATOM 1584 O O . ALA A 1 190 ? 14.200 -2.335 -4.690 1.00 90.44 190 ALA A O 1
ATOM 1585 N N . GLU A 1 191 ? 16.086 -2.953 -5.729 1.00 92.44 191 GLU A N 1
ATOM 1586 C CA . GLU A 1 191 ? 15.581 -2.850 -7.105 1.00 92.44 191 GLU A CA 1
ATOM 1587 C C . GLU A 1 191 ? 14.372 -3.748 -7.373 1.00 92.44 191 GLU A C 1
ATOM 1589 O O . GLU A 1 191 ? 13.441 -3.346 -8.075 1.00 92.44 191 GLU A O 1
ATOM 1594 N N . PHE A 1 192 ? 14.340 -4.920 -6.729 1.00 94.88 192 PHE A N 1
ATOM 1595 C CA . PHE A 1 192 ? 13.235 -5.877 -6.788 1.00 94.88 192 PHE A CA 1
ATOM 1596 C C . PHE A 1 192 ? 11.870 -5.217 -6.542 1.00 94.88 192 PHE A C 1
ATOM 1598 O O . PHE A 1 192 ? 10.874 -5.580 -7.166 1.00 94.88 192 PHE A O 1
ATOM 1605 N N . HIS A 1 193 ? 11.825 -4.198 -5.676 1.00 93.25 193 HIS A N 1
ATOM 1606 C CA . HIS A 1 193 ? 10.622 -3.421 -5.395 1.00 93.25 193 HIS A CA 1
ATOM 1607 C C . HIS A 1 193 ? 9.975 -2.841 -6.664 1.00 93.25 193 HIS A C 1
ATOM 1609 O O . HIS A 1 193 ? 8.752 -2.897 -6.805 1.00 93.25 193 HIS A O 1
ATOM 1615 N N . PHE A 1 194 ? 10.773 -2.306 -7.592 1.00 94.25 194 PHE A N 1
ATOM 1616 C CA . PHE A 1 194 ? 10.267 -1.652 -8.801 1.00 94.25 194 PHE A CA 1
ATOM 1617 C C . PHE A 1 194 ? 9.741 -2.661 -9.821 1.00 94.25 194 PHE A C 1
ATOM 1619 O O . PHE A 1 194 ? 8.689 -2.431 -10.418 1.00 94.25 194 PHE A O 1
ATOM 1626 N N . TYR A 1 195 ? 10.418 -3.799 -9.976 1.00 96.62 195 TYR A N 1
ATOM 1627 C CA . TYR A 1 195 ? 9.962 -4.881 -10.852 1.00 96.62 195 TYR A CA 1
ATOM 1628 C C . TYR A 1 195 ? 8.667 -5.514 -10.331 1.00 96.62 195 TYR A C 1
ATOM 1630 O O . TYR A 1 195 ? 7.703 -5.675 -11.084 1.00 96.62 195 TYR A O 1
ATOM 1638 N N . LEU A 1 196 ? 8.585 -5.742 -9.016 1.00 95.25 196 LEU A N 1
ATOM 1639 C CA . LEU A 1 196 ? 7.366 -6.188 -8.343 1.00 95.25 196 LEU A CA 1
ATOM 1640 C C . LEU A 1 196 ? 6.201 -5.215 -8.568 1.00 95.25 196 LEU A C 1
ATOM 1642 O O . LEU A 1 196 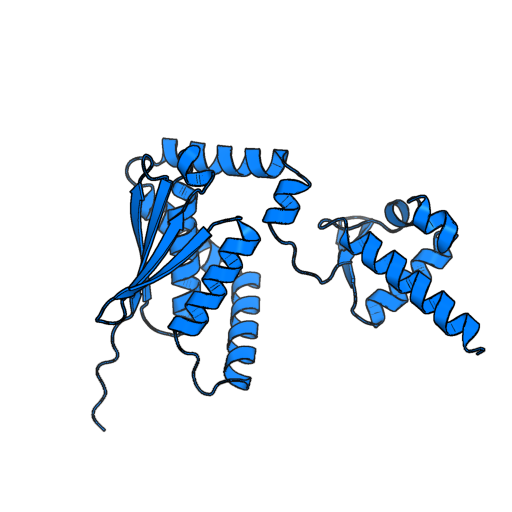? 5.089 -5.624 -8.916 1.00 95.25 196 LEU A O 1
ATOM 1646 N N . GLN A 1 197 ? 6.452 -3.913 -8.395 1.00 92.69 197 GLN A N 1
ATOM 1647 C CA . GLN A 1 197 ? 5.462 -2.877 -8.679 1.00 92.69 197 GLN A CA 1
ATOM 1648 C C . GLN A 1 197 ? 5.016 -2.917 -10.144 1.00 92.69 197 GLN A C 1
ATOM 1650 O O . GLN A 1 197 ? 3.813 -2.880 -10.398 1.00 92.69 197 GLN A O 1
ATOM 1655 N N . ALA A 1 198 ? 5.943 -3.031 -11.099 1.00 95.50 198 ALA A N 1
ATOM 1656 C CA . ALA A 1 198 ? 5.617 -3.095 -12.521 1.00 95.50 198 ALA A CA 1
ATOM 1657 C C . ALA A 1 198 ? 4.657 -4.257 -12.833 1.00 95.50 198 ALA A C 1
ATOM 1659 O O . ALA A 1 198 ? 3.619 -4.032 -13.457 1.00 95.50 198 ALA A O 1
ATOM 1660 N N . GLY A 1 199 ? 4.931 -5.462 -12.319 1.00 96.12 199 GLY A N 1
ATOM 1661 C CA . GLY A 1 19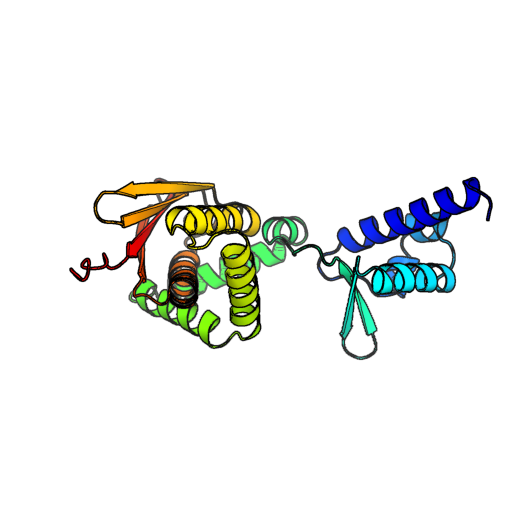9 ? 4.067 -6.633 -12.512 1.00 96.12 199 GLY A CA 1
ATOM 1662 C C . GLY A 1 199 ? 2.667 -6.483 -11.906 1.00 96.12 199 GLY A C 1
ATOM 1663 O O . GLY A 1 199 ? 1.655 -6.816 -12.538 1.00 96.12 199 GLY A O 1
ATOM 1664 N N . LEU A 1 200 ? 2.591 -5.909 -10.701 1.00 93.50 200 LEU A N 1
ATOM 1665 C CA . LEU A 1 200 ? 1.320 -5.658 -10.019 1.00 93.50 200 LEU A CA 1
ATOM 1666 C C . LEU A 1 200 ? 0.475 -4.623 -10.771 1.00 93.50 200 LEU A C 1
ATOM 1668 O O . LEU A 1 200 ? -0.732 -4.812 -10.953 1.00 93.50 200 LEU A O 1
ATOM 1672 N N . ILE A 1 201 ? 1.098 -3.533 -11.229 1.00 92.94 201 ILE A N 1
ATOM 1673 C CA . ILE A 1 201 ? 0.397 -2.508 -12.004 1.00 92.94 201 ILE A CA 1
ATOM 1674 C C . ILE A 1 201 ? -0.040 -3.057 -13.359 1.00 92.94 201 ILE A C 1
ATOM 1676 O O . ILE A 1 201 ? -1.164 -2.783 -13.772 1.00 92.94 201 ILE A O 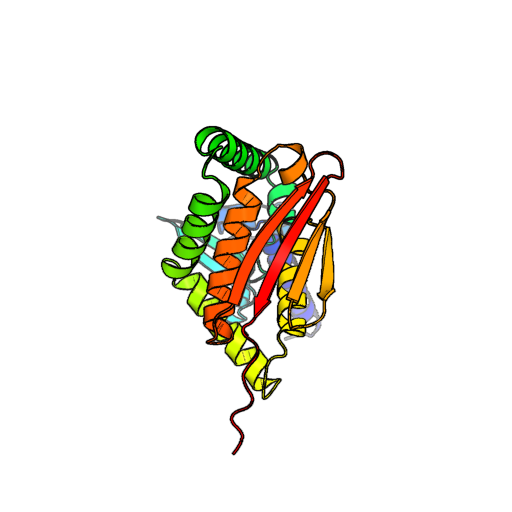1
ATOM 1680 N N . GLU A 1 202 ? 0.811 -3.824 -14.043 1.00 94.81 202 GLU A N 1
ATOM 1681 C CA . GLU A 1 202 ? 0.484 -4.435 -15.331 1.00 94.81 202 GLU A CA 1
ATOM 1682 C C . GLU A 1 202 ? -0.801 -5.258 -15.234 1.00 94.81 202 GLU A C 1
ATOM 1684 O O . GLU A 1 202 ? -1.751 -5.035 -15.988 1.00 94.81 202 GLU A O 1
ATOM 1689 N N . SER A 1 203 ? -0.864 -6.149 -14.245 1.00 94.00 203 SER A N 1
ATOM 1690 C CA . SER A 1 203 ? -2.025 -7.012 -14.025 1.00 94.00 203 SER A CA 1
ATOM 1691 C C . SER A 1 203 ? -3.274 -6.216 -13.663 1.00 94.00 203 SER A C 1
ATOM 1693 O O . SER A 1 203 ? -4.349 -6.455 -14.217 1.00 94.00 203 SER A O 1
ATOM 1695 N N . MET A 1 204 ? -3.129 -5.212 -12.796 1.00 91.12 204 MET A N 1
ATOM 1696 C CA . MET A 1 204 ? -4.220 -4.310 -12.436 1.00 91.12 204 MET A CA 1
ATOM 1697 C C . MET A 1 204 ? -4.756 -3.546 -13.655 1.00 91.12 204 MET A C 1
ATOM 1699 O O . MET A 1 204 ? -5.968 -3.453 -13.843 1.00 91.12 204 MET A O 1
ATOM 1703 N N . LEU A 1 205 ? -3.876 -2.997 -14.494 1.00 90.38 205 LEU A N 1
ATOM 1704 C CA . LEU A 1 205 ? -4.262 -2.238 -15.680 1.00 90.38 205 LEU A CA 1
ATOM 1705 C C . LEU A 1 205 ? -4.946 -3.132 -16.719 1.00 90.38 205 LEU A C 1
ATOM 1707 O O . LEU A 1 205 ? -5.992 -2.745 -17.243 1.00 90.38 205 LEU A O 1
ATOM 1711 N N . ARG A 1 206 ? -4.411 -4.332 -16.972 1.00 90.88 206 ARG A N 1
ATOM 1712 C CA . ARG A 1 206 ? -5.040 -5.325 -17.857 1.00 90.88 206 ARG A CA 1
ATOM 1713 C C . ARG A 1 206 ? -6.446 -5.682 -17.377 1.00 90.88 206 ARG A C 1
ATOM 1715 O O . ARG A 1 206 ? -7.379 -5.646 -18.169 1.00 90.88 206 ARG A O 1
ATOM 1722 N N . TYR A 1 207 ? -6.618 -5.907 -16.074 1.00 88.75 207 TYR A N 1
ATOM 1723 C CA . TYR A 1 207 ? -7.919 -6.218 -15.475 1.00 88.75 207 TYR A CA 1
ATOM 1724 C C . TYR A 1 207 ? -8.953 -5.085 -15.633 1.00 88.75 207 TYR A C 1
ATOM 1726 O O . TYR A 1 207 ? -10.144 -5.324 -15.825 1.00 88.75 207 TYR A O 1
ATOM 1734 N N . ILE A 1 208 ? -8.518 -3.825 -15.560 1.00 86.75 208 ILE A N 1
ATOM 1735 C CA . ILE A 1 208 ? -9.421 -2.662 -15.620 1.00 86.75 208 ILE A CA 1
ATOM 1736 C C . ILE A 1 208 ? -9.806 -2.306 -17.051 1.00 86.75 208 ILE A C 1
ATOM 1738 O O . ILE A 1 208 ? -10.974 -2.010 -17.332 1.00 86.75 208 ILE A O 1
ATOM 1742 N N . PHE A 1 209 ? -8.818 -2.277 -17.939 1.00 84.94 209 PHE A N 1
ATOM 1743 C CA . PHE A 1 209 ? -8.996 -1.805 -19.306 1.00 84.94 209 PHE A CA 1
ATOM 1744 C C . PHE A 1 209 ? -9.336 -2.917 -20.290 1.00 84.94 209 PHE A C 1
ATOM 1746 O O . PHE A 1 209 ? -9.690 -2.592 -21.420 1.00 84.94 209 PHE A O 1
ATOM 1753 N N . ASP A 1 210 ? -9.247 -4.178 -19.862 1.00 83.38 210 ASP A N 1
ATOM 1754 C CA . ASP A 1 210 ? -9.517 -5.358 -20.685 1.00 83.38 210 ASP A CA 1
ATOM 1755 C C . ASP A 1 210 ? -8.774 -5.300 -22.030 1.00 83.38 210 ASP A C 1
ATOM 1757 O O . ASP A 1 210 ? -9.328 -5.453 -23.116 1.00 83.38 210 ASP A O 1
ATOM 1761 N N . ARG A 1 211 ? -7.492 -4.931 -21.953 1.00 84.19 211 ARG A N 1
ATOM 1762 C CA . ARG A 1 211 ? -6.604 -4.775 -23.106 1.00 84.19 211 ARG A CA 1
ATOM 1763 C C . ARG A 1 211 ? -5.175 -5.094 -22.710 1.00 84.19 211 ARG A C 1
ATOM 1765 O O . ARG A 1 211 ? -4.808 -4.971 -21.538 1.00 84.19 211 ARG A O 1
ATOM 1772 N N . LYS A 1 212 ? -4.354 -5.439 -23.699 1.00 85.00 212 LYS A N 1
ATOM 1773 C CA . LYS A 1 212 ? -2.923 -5.641 -23.493 1.00 85.00 212 LYS A CA 1
ATOM 1774 C C . LYS A 1 212 ? -2.255 -4.309 -23.165 1.00 85.00 212 LYS A C 1
ATOM 1776 O O . LYS A 1 212 ? -2.324 -3.332 -23.912 1.00 85.00 212 LYS A O 1
ATOM 1781 N N . ILE A 1 213 ? -1.660 -4.284 -21.982 1.00 90.62 213 ILE A N 1
ATOM 1782 C CA . ILE A 1 213 ? -0.864 -3.182 -21.456 1.00 90.62 213 ILE A CA 1
ATOM 1783 C C . ILE A 1 213 ? 0.411 -3.821 -20.936 1.00 90.62 213 ILE A C 1
ATOM 1785 O O . ILE A 1 213 ? 0.330 -4.819 -20.216 1.00 90.62 213 ILE A O 1
ATOM 1789 N N . ASN A 1 214 ? 1.551 -3.261 -21.316 1.00 93.38 214 ASN A N 1
ATOM 1790 C CA . ASN A 1 214 ? 2.857 -3.700 -20.854 1.00 93.38 214 ASN A CA 1
ATOM 1791 C C . ASN A 1 214 ? 3.436 -2.628 -19.937 1.00 93.38 214 ASN A C 1
ATOM 1793 O O . ASN A 1 214 ? 3.408 -1.441 -20.266 1.00 93.38 214 ASN A O 1
ATOM 1797 N N . VAL A 1 215 ? 3.926 -3.049 -18.776 1.00 95.81 215 VAL A N 1
ATOM 1798 C CA . VAL A 1 215 ? 4.585 -2.183 -17.800 1.00 95.81 215 VAL A CA 1
ATOM 1799 C C . VAL A 1 215 ? 5.964 -2.755 -17.522 1.00 95.81 215 VAL A C 1
ATOM 1801 O O . VAL A 1 215 ? 6.082 -3.871 -17.019 1.00 95.81 215 VAL A O 1
ATOM 1804 N N . ASN A 1 216 ? 7.004 -2.001 -17.862 1.00 95.88 216 ASN A N 1
ATOM 1805 C CA . ASN A 1 216 ? 8.393 -2.438 -17.746 1.00 95.88 216 ASN A CA 1
ATOM 1806 C C . ASN A 1 216 ? 9.212 -1.382 -17.012 1.00 95.88 216 ASN A C 1
ATOM 1808 O O . ASN A 1 216 ? 9.038 -0.186 -17.242 1.00 95.88 216 ASN A O 1
ATOM 1812 N N . VAL A 1 217 ? 10.126 -1.820 -16.153 1.00 95.88 217 VAL A N 1
ATOM 1813 C CA . VAL A 1 217 ? 11.176 -0.942 -15.637 1.00 95.88 217 VAL A CA 1
ATOM 1814 C C . VAL A 1 217 ? 12.204 -0.784 -16.756 1.00 95.88 217 VAL A C 1
ATOM 1816 O O . VAL A 1 217 ? 12.802 -1.760 -17.185 1.00 95.88 217 VAL A O 1
ATOM 1819 N N . GLU A 1 218 ? 12.350 0.429 -17.280 1.00 94.19 218 GLU A N 1
ATOM 1820 C CA . GLU A 1 218 ? 13.256 0.726 -18.397 1.00 94.19 218 GLU A CA 1
ATOM 1821 C C . GLU A 1 218 ? 14.682 0.972 -17.902 1.00 94.19 218 GLU A C 1
ATOM 1823 O O . GLU A 1 218 ? 15.646 0.519 -18.509 1.00 94.19 218 GLU A O 1
ATOM 1828 N N . LYS A 1 219 ? 14.819 1.716 -16.800 1.00 93.31 219 LYS A N 1
ATOM 1829 C CA . LYS A 1 219 ? 16.121 2.051 -16.224 1.00 93.31 219 LYS A CA 1
ATOM 1830 C C . LYS A 1 219 ? 15.997 2.336 -14.734 1.00 93.31 219 LYS A C 1
ATOM 1832 O O . LYS A 1 219 ? 15.113 3.094 -14.326 1.00 93.31 219 LYS A O 1
ATOM 1837 N N . ILE A 1 220 ? 16.934 1.807 -13.952 1.00 93.19 220 ILE A N 1
ATOM 1838 C CA . ILE A 1 220 ? 17.195 2.226 -12.573 1.00 93.19 220 ILE A CA 1
ATOM 1839 C C . ILE A 1 220 ? 18.572 2.892 -12.552 1.00 93.19 220 ILE A C 1
ATOM 1841 O O . ILE A 1 220 ? 19.592 2.255 -12.790 1.00 93.19 220 ILE A O 1
ATOM 1845 N N . ASP A 1 221 ? 18.594 4.196 -12.304 1.00 90.88 221 ASP A N 1
ATOM 1846 C CA . ASP A 1 221 ? 19.802 5.004 -12.214 1.00 90.88 221 ASP A CA 1
ATOM 1847 C C . ASP A 1 221 ? 20.108 5.297 -10.742 1.00 90.88 221 ASP A C 1
ATOM 1849 O O . ASP A 1 221 ? 19.415 6.087 -10.094 1.00 90.88 221 ASP A O 1
ATOM 1853 N N . LYS A 1 222 ? 21.126 4.622 -10.197 1.00 87.62 222 LYS A N 1
ATOM 1854 C CA . LYS A 1 222 ? 21.545 4.795 -8.797 1.00 87.62 222 LYS A CA 1
ATOM 1855 C C . LYS A 1 222 ? 22.211 6.147 -8.557 1.00 87.62 222 LYS A C 1
ATOM 1857 O O . LYS A 1 222 ? 22.058 6.701 -7.471 1.00 87.62 222 LYS A O 1
ATOM 1862 N N . THR A 1 223 ? 22.897 6.683 -9.565 1.00 87.50 223 THR A N 1
ATOM 1863 C CA . THR A 1 223 ? 23.613 7.960 -9.487 1.00 87.50 223 THR A CA 1
ATOM 1864 C C . THR A 1 223 ? 22.628 9.121 -9.440 1.00 87.50 223 THR A C 1
ATOM 1866 O O . THR A 1 223 ? 22.677 9.941 -8.529 1.00 87.50 223 THR A O 1
ATOM 1869 N N . GLU A 1 224 ? 21.673 9.154 -10.373 1.00 88.50 224 GLU A N 1
ATOM 1870 C CA . GLU A 1 224 ? 20.618 10.175 -10.385 1.00 88.50 224 GLU A CA 1
ATOM 1871 C C . GLU A 1 224 ? 19.482 9.888 -9.391 1.00 88.50 224 GLU A C 1
ATOM 1873 O O . GLU A 1 224 ? 18.587 10.717 -9.230 1.00 88.50 224 GLU A O 1
ATOM 1878 N N . GLN A 1 225 ? 19.489 8.712 -8.756 1.00 89.38 225 GLN A N 1
ATOM 1879 C CA . GLN A 1 225 ? 18.417 8.202 -7.898 1.00 89.38 225 GLN A CA 1
ATOM 1880 C C . GLN A 1 225 ? 17.047 8.240 -8.583 1.00 89.38 225 GLN A C 1
ATOM 1882 O O . GLN A 1 225 ? 16.045 8.673 -8.004 1.00 89.38 225 GLN A O 1
ATOM 1887 N N . LYS A 1 226 ? 17.006 7.783 -9.838 1.00 92.44 226 LYS A N 1
ATOM 1888 C CA . LYS A 1 226 ? 15.794 7.767 -10.661 1.00 92.44 226 LYS A CA 1
ATOM 1889 C C . LYS A 1 226 ? 15.477 6.367 -11.154 1.00 92.44 226 LYS A C 1
ATOM 1891 O O . LYS A 1 226 ? 16.340 5.666 -11.661 1.00 92.44 226 LYS A O 1
ATOM 1896 N N . CYS A 1 227 ? 14.208 5.994 -11.087 1.00 93.44 227 CYS A N 1
ATOM 1897 C CA . CYS A 1 227 ? 13.676 4.802 -11.735 1.00 93.44 227 CYS A CA 1
ATOM 1898 C C . CYS A 1 227 ? 12.652 5.221 -12.794 1.00 93.44 227 CYS A C 1
ATOM 1900 O O . CYS A 1 227 ? 11.773 6.045 -12.526 1.00 93.44 227 CYS A O 1
ATOM 1902 N N . ARG A 1 228 ? 12.777 4.680 -14.008 1.00 94.44 228 ARG A N 1
ATOM 1903 C CA . ARG A 1 228 ? 11.837 4.903 -15.110 1.00 94.44 228 ARG A CA 1
ATOM 1904 C C . ARG A 1 228 ? 11.021 3.644 -15.345 1.00 94.44 228 ARG A C 1
ATOM 1906 O O . ARG A 1 228 ? 11.576 2.602 -15.680 1.00 94.44 228 ARG A O 1
ATOM 1913 N N . ILE A 1 229 ? 9.704 3.760 -15.212 1.00 95.00 229 ILE A N 1
ATOM 1914 C CA . ILE A 1 229 ? 8.753 2.693 -15.532 1.00 95.00 229 ILE A CA 1
ATOM 1915 C C . ILE A 1 229 ? 7.968 3.111 -16.774 1.00 95.00 229 ILE A C 1
ATOM 1917 O O . ILE A 1 229 ? 7.244 4.108 -16.750 1.00 95.00 229 ILE A O 1
ATOM 1921 N N . LYS A 1 230 ? 8.123 2.349 -17.854 1.00 95.12 230 LYS A N 1
ATOM 1922 C CA . LYS A 1 230 ? 7.434 2.532 -19.130 1.00 95.12 230 LYS A CA 1
ATOM 1923 C C . LYS A 1 230 ? 6.104 1.782 -19.116 1.00 95.12 230 LYS A C 1
ATOM 1925 O O . LYS A 1 230 ? 6.047 0.613 -18.745 1.00 95.12 230 LYS A O 1
ATOM 1930 N N . PHE A 1 231 ? 5.054 2.451 -19.570 1.00 93.88 231 PHE A N 1
ATOM 1931 C CA . PHE A 1 231 ? 3.717 1.921 -19.795 1.00 93.88 231 PHE A CA 1
ATOM 1932 C C . PHE A 1 231 ? 3.419 2.004 -21.284 1.00 93.88 231 PHE A C 1
ATOM 1934 O O . PHE A 1 231 ? 3.444 3.091 -21.859 1.00 93.88 231 PHE A O 1
ATOM 1941 N N . GLU A 1 232 ? 3.094 0.876 -21.892 1.00 91.12 232 GLU A N 1
ATOM 1942 C CA . GLU A 1 232 ? 2.796 0.782 -23.314 1.00 91.12 232 GLU A CA 1
ATOM 1943 C C . GLU A 1 232 ? 1.424 0.144 -23.504 1.00 91.12 232 GLU A C 1
ATOM 1945 O O . GLU A 1 232 ? 1.131 -0.921 -22.956 1.00 91.12 232 GLU A O 1
ATOM 1950 N N . THR A 1 233 ? 0.552 0.829 -24.241 1.00 84.69 233 THR A N 1
ATOM 1951 C CA . THR A 1 233 ? -0.794 0.342 -24.551 1.00 84.69 233 THR A CA 1
ATOM 1952 C C . THR A 1 233 ? -0.868 -0.021 -26.020 1.00 84.69 233 THR A C 1
ATOM 1954 O O . THR A 1 233 ? -0.476 0.798 -26.848 1.00 84.69 233 THR A O 1
ATOM 1957 N N . GLU A 1 234 ? -1.434 -1.180 -26.360 1.00 74.62 234 GLU A N 1
ATOM 1958 C CA . GLU A 1 234 ? -1.760 -1.457 -27.761 1.00 74.62 234 GLU A CA 1
ATOM 1959 C C . GLU A 1 234 ? -2.737 -0.385 -28.271 1.00 74.62 234 GLU A C 1
ATOM 1961 O O . GLU A 1 234 ? -3.822 -0.172 -27.711 1.00 74.62 234 GLU A O 1
ATOM 1966 N N . VAL A 1 235 ? -2.330 0.334 -29.319 1.00 58.69 235 VAL A N 1
ATOM 1967 C CA . VAL A 1 235 ? -3.192 1.301 -29.996 1.00 58.69 235 VAL A CA 1
ATOM 1968 C C . VAL A 1 235 ? -4.319 0.505 -30.644 1.00 58.69 235 VAL A C 1
ATOM 1970 O O . VAL A 1 235 ? -4.063 -0.351 -31.487 1.00 58.69 235 VAL A O 1
ATOM 1973 N N . ARG A 1 236 ? -5.577 0.776 -30.265 1.00 53.28 236 ARG A N 1
ATOM 1974 C CA . ARG A 1 236 ? -6.732 0.231 -30.990 1.00 53.28 236 ARG A CA 1
ATOM 1975 C C . ARG A 1 236 ? -6.580 0.640 -32.453 1.00 53.28 236 ARG A C 1
ATOM 1977 O O . ARG A 1 236 ? -6.726 1.822 -32.770 1.00 53.28 236 ARG A O 1
ATOM 1984 N N . SER A 1 237 ? -6.333 -0.318 -33.343 1.00 40.88 237 SER A N 1
ATOM 1985 C CA . SER A 1 237 ? -6.677 -0.140 -34.746 1.00 40.88 237 SER A CA 1
ATOM 1986 C C . SER A 1 237 ? -8.158 0.227 -34.754 1.00 40.88 237 SER A C 1
ATOM 1988 O O . SER A 1 237 ? -9.003 -0.525 -34.263 1.00 40.88 237 SER A O 1
ATOM 1990 N N . LYS A 1 238 ? -8.482 1.454 -35.178 1.00 38.25 238 LYS A N 1
ATOM 1991 C CA . LYS A 1 238 ? -9.876 1.851 -35.368 1.00 38.25 238 LYS A CA 1
ATOM 1992 C C . LYS A 1 238 ? -10.473 0.811 -36.311 1.00 38.25 238 LYS A C 1
ATOM 1994 O O . LYS A 1 238 ? -10.112 0.794 -37.485 1.00 38.25 238 LYS A O 1
ATOM 1999 N N . LYS A 1 239 ? -11.352 -0.063 -35.808 1.00 36.34 239 LYS A N 1
ATOM 2000 C CA . LYS A 1 239 ? -12.277 -0.787 -36.677 1.00 36.34 239 LYS A CA 1
ATOM 2001 C C . LYS A 1 239 ? -13.044 0.304 -37.415 1.00 36.34 239 LYS A C 1
ATOM 2003 O O . LYS A 1 239 ? -13.823 1.023 -36.794 1.00 36.34 239 LYS A O 1
ATOM 2008 N N . ARG A 1 240 ? -12.712 0.497 -38.694 1.00 35.22 240 ARG A N 1
ATOM 2009 C CA . ARG A 1 240 ? -13.573 1.205 -39.637 1.00 35.22 240 ARG A CA 1
ATOM 2010 C C . ARG A 1 240 ? -14.877 0.409 -39.637 1.00 35.22 240 ARG A C 1
ATOM 2012 O O . ARG A 1 240 ? -14.862 -0.753 -40.034 1.00 35.22 240 ARG A O 1
ATOM 2019 N N . VAL A 1 241 ? -15.911 0.989 -39.035 1.00 39.91 241 VAL A N 1
ATOM 2020 C CA . VAL A 1 241 ? -17.300 0.639 -39.338 1.00 39.91 241 VAL A CA 1
ATOM 2021 C C . VAL A 1 241 ? -17.644 1.396 -40.606 1.00 39.91 241 VAL A C 1
ATOM 2023 O O . VAL A 1 241 ? -17.252 2.587 -40.662 1.00 39.91 241 VAL A O 1
#

Sequence (241 aa):
MNDSDKTLEEEKLEILKRTIEKRPLGYTLKEVSDIPKIKETIGTRNTVRKYINILLDQGEIKSRKIGAYKLYHSKKRIIMKKLFREYPQLKKFFLNLFKSISTVLSDNIDVIGKEIGIEMFKSSEIMKSRVSNFRQDLKKELKEIPFKRFLRVIKLRFAMDFDQNVQIKEEKGGIYYFIIGESEFIKEGAEFHFYLQAGLIESMLRYIFDRKINVNVEKIDKTEQKCRIKFETEVRSKKRV

Radius of gyration: 22.5 Å; Cα contacts (8 Å, |Δi|>4): 324; chains: 1; bounding box: 56×36×72 Å

Solvent-accessible surface area (backbone atoms only — not comparable to full-atom values): 12927 Å² total; per-residue (Å²): 131,59,73,70,57,54,52,54,53,51,51,45,46,50,53,51,50,56,55,34,58,71,36,82,86,32,36,38,67,64,61,52,32,68,34,66,70,42,31,74,72,56,37,52,60,68,51,45,50,54,51,50,49,52,35,44,74,72,59,60,35,45,74,49,78,57,89,95,44,54,32,36,24,45,66,66,78,80,41,47,40,59,49,33,70,78,36,51,67,58,44,51,50,53,47,50,53,28,23,53,50,27,66,75,34,61,93,46,30,61,61,54,23,19,50,51,16,31,46,57,46,74,73,27,65,68,56,50,51,55,50,50,53,52,50,52,55,48,43,75,78,25,96,67,78,57,66,71,61,51,50,50,53,53,42,52,49,43,32,51,33,67,63,32,50,61,45,81,49,78,50,86,80,59,31,36,32,39,42,36,38,76,37,67,47,50,78,66,50,17,55,31,53,56,22,23,47,27,16,31,50,25,47,52,49,25,70,70,67,74,46,69,46,50,42,42,72,76,47,79,39,69,87,81,25,33,36,34,35,40,35,41,42,73,74,76,76,77,77,82,125

Foldseek 3Di:
DDPVVVVLLVVLLVVLLVQLALDQQADFLVRSCPPPVNCVRQNDSVSSVVSLVVCVVVVQWDWDDDPPTIGIHGPDDDAQVSVCVVPVVVVVVLLVVLQVLCVVCVVCLLVVLLVLLQVVQVPDPVNLVVLVVVLVVVCVVPVDDDPVNVVVVVQVSCCRRQVWDWDWDDDPQQKIKTKTADGPSLQSVSVSVVSSVQNNVQNSCCSNVVFHKHWGFPDRDSPRRITIIMIHGPDPPPPPD

Mean predicted aligned error: 9.05 Å